Protein AF-A0A168QII1-F1 (afdb_monomer_lite)

Foldseek 3Di:
DKAFPVLVVVVCVLCVVQVKDWDDKDDPDPTMIDTDIDGDVVSCVPCSVVSQCVSRVNGDDDDDDDPDDDDAQKFWKFKAKLNHTDPVPIDIDGPVCCLVVQAVLQVLLLVLFDAAQAKIKIFMDGVPRTRDIDIRHHDDDPQCPPVPDPPPPVVVVSVVVSVVVRVVCSVVDDRDRDPVSVVVSVDPPD

Organism: Absidia glauca (NCBI:txid4829)

Secondary structure (DSSP, 8-state):
-EEEGGGHHHHHHHHHHTTPEEEEEEESSSSEEEEEEE--HHHHHTTHHHHHHHHTTT--B------------EEEEEEEETTEEEEEEEEEEEGGGHHHHHHHHHHHHHHHSPPPSSPEEEEEEETTEEEEEEEEPPP---TTTT--S--HHHHHHHHHHHHHHHHHHHHH------HHHHHHHHS---

Radius of gyration: 24.83 Å; chains: 1; bounding box: 54×28×78 Å

Sequence (190 aa):
MIFPEEYMGKMIELCGGRRGEQKDYVYVDDKRVMMKYVLPLAEVVQDFYDELKSRSSGYATFDYEEHGYEESDLVKMSVLLNSKPVDALSVILHRSQVDQVGRDWVKRLKGVIQRQLFDVVIQTALGHKIVARETISALRKNVTAKCYGGDVSRKMKLLQKQKEGKKRMKMIGNVELPQKAFYDFMDKKT

InterPro domains:
  IPR000640 Elongation factor EFG, domain V-like [PF00679] (2-78)
  IPR006297 Elongation factor 4 [PTHR43512] (1-188)
  IPR013842 GTP-binding protein LepA, C-terminal [PF06421] (81-186)
  IPR035647 EF-G domain III/V-like [SSF54980] (2-87)
  IPR035654 Elongation factor 4, domain IV [cd03709] (1-73)
  IPR038363 LepA, C-terminal domain superfamily [G3DSA:3.30.70.2570] (73-147)

Structure (mmCIF, N/CA/C/O backbone):
data_AF-A0A168QII1-F1
#
_entry.id   AF-A0A168QII1-F1
#
loop_
_atom_site.group_PDB
_atom_site.id
_atom_site.type_symbol
_atom_site.label_atom_id
_atom_site.label_alt_id
_atom_site.label_comp_id
_atom_site.label_asym_id
_atom_site.label_entity_id
_atom_site.label_seq_id
_atom_site.pdbx_PDB_ins_code
_atom_site.Cartn_x
_atom_site.Cartn_y
_atom_site.Cartn_z
_atom_site.occupancy
_atom_site.B_iso_or_equiv
_atom_site.auth_seq_id
_atom_site.auth_comp_id
_atom_site.auth_asym_id
_atom_site.auth_atom_id
_atom_site.pdbx_PDB_model_num
ATOM 1 N N . MET A 1 1 ? 14.207 3.682 -24.592 1.00 92.56 1 MET A N 1
ATOM 2 C CA . MET A 1 1 ? 14.997 4.327 -23.509 1.00 92.56 1 MET A CA 1
ATOM 3 C C . MET A 1 1 ? 16.479 4.303 -23.856 1.00 92.56 1 MET A C 1
ATOM 5 O O . MET A 1 1 ? 16.918 3.317 -24.433 1.00 92.56 1 MET A O 1
ATOM 9 N N . ILE A 1 2 ? 17.225 5.369 -23.549 1.00 94.56 2 ILE A N 1
ATOM 10 C CA . ILE A 1 2 ? 18.666 5.517 -23.829 1.00 94.56 2 ILE A CA 1
ATOM 11 C C . ILE A 1 2 ? 19.385 5.899 -22.535 1.00 94.56 2 ILE A C 1
ATOM 13 O O . ILE A 1 2 ? 18.924 6.782 -21.811 1.00 94.56 2 ILE A O 1
ATOM 17 N N . PHE A 1 3 ? 20.507 5.249 -22.235 1.00 95.06 3 PHE A N 1
ATOM 18 C CA . PHE A 1 3 ? 21.291 5.505 -21.023 1.00 95.06 3 PHE A CA 1
ATOM 19 C C . PHE A 1 3 ? 22.736 4.982 -21.169 1.00 95.06 3 PHE A C 1
ATOM 21 O O . PHE A 1 3 ? 23.006 4.188 -22.072 1.00 95.06 3 PHE A O 1
ATOM 28 N N . PRO A 1 4 ? 23.682 5.411 -20.310 1.00 95.00 4 PRO A N 1
ATOM 29 C CA . PRO A 1 4 ? 25.043 4.871 -20.310 1.00 95.00 4 PRO A CA 1
ATOM 30 C C . PRO A 1 4 ? 25.100 3.402 -19.861 1.00 95.00 4 PRO A C 1
ATOM 32 O O . PRO A 1 4 ? 24.416 3.039 -18.904 1.00 95.00 4 PRO A O 1
ATOM 35 N N . GLU A 1 5 ? 25.940 2.576 -20.492 1.00 93.88 5 GLU A N 1
ATOM 36 C CA . GLU A 1 5 ? 26.019 1.118 -20.259 1.00 93.88 5 GLU A CA 1
ATOM 37 C C . GLU A 1 5 ? 26.197 0.734 -18.779 1.00 93.88 5 GLU A C 1
ATOM 39 O O . GLU A 1 5 ? 25.607 -0.238 -18.309 1.00 93.88 5 GLU A O 1
ATOM 44 N N . GLU A 1 6 ? 26.917 1.553 -18.010 1.00 93.50 6 GLU A N 1
ATOM 45 C CA . GLU A 1 6 ? 27.147 1.374 -16.569 1.00 93.50 6 GLU A CA 1
ATOM 46 C C . GLU A 1 6 ? 25.852 1.180 -15.752 1.00 93.50 6 GLU A C 1
ATOM 48 O O . GLU A 1 6 ? 25.859 0.547 -14.695 1.00 93.50 6 GLU A O 1
ATOM 53 N N . TYR A 1 7 ? 24.720 1.707 -16.234 1.00 94.19 7 TYR A N 1
ATOM 54 C CA . TYR A 1 7 ? 23.425 1.630 -15.555 1.00 94.19 7 TYR A CA 1
ATOM 55 C C . TYR A 1 7 ? 22.530 0.487 -16.052 1.00 94.19 7 TYR A C 1
ATOM 57 O O . TYR A 1 7 ? 21.429 0.320 -15.523 1.00 94.19 7 TYR A O 1
ATOM 65 N N . MET A 1 8 ? 22.978 -0.322 -17.019 1.00 91.94 8 MET A N 1
ATOM 66 C CA . MET A 1 8 ? 22.154 -1.334 -17.691 1.00 91.94 8 MET A CA 1
ATOM 67 C C . MET A 1 8 ? 21.463 -2.295 -16.721 1.00 91.94 8 MET A C 1
ATOM 69 O O . MET A 1 8 ? 20.250 -2.480 -16.804 1.00 91.94 8 MET A O 1
ATOM 73 N N . GLY A 1 9 ? 22.188 -2.834 -15.737 1.00 92.56 9 GLY A N 1
ATOM 74 C CA . GLY A 1 9 ? 21.602 -3.747 -14.750 1.00 92.56 9 GLY A CA 1
ATOM 75 C C . GLY A 1 9 ? 20.440 -3.124 -13.965 1.00 92.56 9 GLY A C 1
ATOM 76 O O . GLY A 1 9 ? 19.391 -3.746 -13.811 1.00 92.56 9 GLY A O 1
ATOM 77 N N . LYS A 1 10 ? 20.579 -1.859 -13.544 1.00 94.38 10 LYS A N 1
ATOM 78 C CA . LYS A 1 10 ? 19.531 -1.134 -12.799 1.00 94.38 10 LYS A CA 1
ATOM 79 C C . LYS A 1 10 ? 18.294 -0.858 -13.654 1.00 94.38 10 LYS A C 1
ATOM 81 O O . LYS A 1 10 ? 17.188 -0.802 -13.114 1.00 94.38 10 LYS A O 1
ATOM 86 N N . MET A 1 11 ? 18.489 -0.653 -14.958 1.00 93.81 11 MET A N 1
ATOM 87 C CA . MET A 1 11 ? 17.418 -0.404 -15.925 1.00 93.81 11 MET A CA 1
ATOM 88 C C . MET A 1 11 ? 16.616 -1.668 -16.229 1.00 93.81 11 MET A C 1
ATOM 90 O O . MET A 1 11 ? 15.386 -1.619 -16.249 1.00 93.81 11 MET A O 1
ATOM 94 N N . ILE A 1 12 ? 17.304 -2.800 -16.400 1.00 93.12 12 ILE A N 1
ATOM 95 C CA . ILE A 1 12 ? 16.669 -4.110 -16.586 1.00 93.12 12 ILE A CA 1
ATOM 96 C C . ILE A 1 12 ? 15.838 -4.466 -15.353 1.00 93.12 12 ILE A C 1
ATOM 98 O O . ILE A 1 12 ? 14.684 -4.863 -15.483 1.00 93.12 12 ILE A O 1
ATOM 102 N N . GLU A 1 13 ? 16.388 -4.267 -14.153 1.00 93.75 13 GLU A N 1
ATOM 103 C CA . GLU A 1 13 ? 15.669 -4.508 -12.900 1.00 93.75 13 GLU A CA 1
ATOM 104 C C . GLU A 1 13 ? 14.415 -3.625 -12.776 1.00 93.75 13 GLU A C 1
ATOM 106 O O . GLU A 1 13 ? 13.351 -4.116 -12.401 1.00 93.75 13 GLU A O 1
ATOM 111 N N . LEU A 1 14 ? 14.516 -2.337 -13.133 1.00 93.31 14 LEU A N 1
ATOM 112 C CA . LEU A 1 14 ? 13.385 -1.405 -13.113 1.00 93.31 14 LEU A CA 1
ATOM 113 C C . LEU A 1 14 ? 12.264 -1.852 -14.063 1.00 93.31 14 LEU A C 1
ATOM 115 O O . LEU A 1 14 ? 11.102 -1.915 -13.661 1.00 93.31 14 LEU A O 1
ATOM 119 N N . CYS A 1 15 ? 12.604 -2.177 -15.313 1.00 92.75 15 CYS A N 1
ATOM 120 C CA . CYS A 1 15 ? 11.617 -2.608 -16.302 1.00 92.75 15 CYS A CA 1
ATOM 121 C C . CYS A 1 15 ? 11.026 -3.976 -15.938 1.00 92.75 15 CYS A C 1
ATOM 123 O O . CYS A 1 15 ? 9.813 -4.159 -16.013 1.00 92.75 15 CYS A O 1
ATOM 125 N N . GLY A 1 16 ? 11.854 -4.913 -15.466 1.00 90.56 16 GLY A N 1
ATOM 126 C CA . GLY A 1 16 ? 11.413 -6.236 -15.025 1.00 90.56 16 GLY A CA 1
ATOM 127 C C . GLY A 1 16 ? 10.465 -6.178 -13.825 1.00 90.56 16 GLY A C 1
ATOM 128 O O . GLY A 1 16 ? 9.429 -6.843 -13.824 1.00 90.56 16 GLY A O 1
ATOM 129 N N . GLY A 1 17 ? 10.750 -5.320 -12.838 1.00 88.81 17 GLY A N 1
ATOM 130 C CA . GLY A 1 17 ? 9.872 -5.097 -11.684 1.00 88.81 17 GLY A CA 1
ATOM 131 C C . GLY A 1 17 ? 8.490 -4.552 -12.063 1.00 88.81 17 GLY A C 1
ATOM 132 O O . GLY A 1 17 ? 7.505 -4.828 -11.382 1.00 88.81 17 GLY A O 1
ATOM 133 N N . ARG A 1 18 ? 8.400 -3.847 -13.194 1.00 90.06 18 ARG A N 1
ATOM 134 C CA . ARG A 1 18 ? 7.162 -3.270 -13.739 1.00 90.06 18 ARG A CA 1
ATOM 135 C C . ARG A 1 18 ? 6.514 -4.127 -14.824 1.00 90.06 18 ARG A C 1
ATOM 137 O O . ARG A 1 18 ? 5.685 -3.636 -15.585 1.00 90.06 18 ARG A O 1
ATOM 144 N N . ARG A 1 19 ? 6.848 -5.423 -14.865 1.00 90.06 19 ARG A N 1
ATOM 145 C CA . ARG A 1 19 ? 6.297 -6.400 -15.824 1.00 90.06 19 ARG A CA 1
ATOM 146 C C . ARG A 1 19 ? 6.599 -6.031 -17.280 1.00 90.06 19 ARG A C 1
ATOM 148 O O . ARG A 1 19 ? 5.801 -6.318 -18.166 1.00 90.06 19 ARG A O 1
ATOM 155 N N . GLY A 1 20 ? 7.729 -5.371 -17.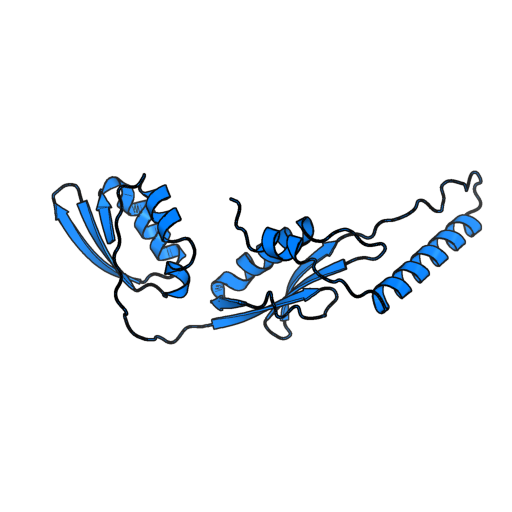511 1.00 91.31 20 GLY A N 1
ATOM 156 C CA . GLY A 1 20 ? 8.187 -5.016 -18.843 1.00 91.31 20 GLY A CA 1
ATOM 157 C C . GLY A 1 20 ? 8.748 -6.215 -19.584 1.00 91.31 20 GLY A C 1
ATOM 158 O O . GLY A 1 20 ? 9.574 -6.953 -19.047 1.00 91.31 20 GLY A O 1
ATOM 159 N N . GLU A 1 21 ? 8.346 -6.366 -20.838 1.00 91.94 21 GLU A N 1
ATOM 160 C CA . GLU A 1 21 ? 8.929 -7.341 -21.747 1.00 91.94 21 GLU A CA 1
ATOM 161 C C . GLU A 1 21 ? 10.010 -6.662 -22.589 1.00 91.94 21 GLU A C 1
ATOM 163 O O . GLU A 1 21 ? 9.754 -5.669 -23.276 1.00 91.94 21 GLU A O 1
ATOM 168 N N . GLN A 1 22 ? 11.234 -7.184 -22.529 1.00 93.50 22 GLN A N 1
ATOM 169 C CA . GLN A 1 22 ? 12.326 -6.685 -23.357 1.00 93.50 22 GLN A CA 1
ATOM 170 C C . GLN A 1 22 ? 12.103 -7.129 -24.804 1.00 93.50 22 GLN A C 1
ATOM 172 O O . GLN A 1 22 ? 12.015 -8.326 -25.069 1.00 93.50 22 GLN A O 1
ATOM 177 N N . LYS A 1 23 ? 12.049 -6.177 -25.739 1.00 93.75 23 LYS A N 1
ATOM 178 C CA . LYS A 1 23 ? 11.922 -6.479 -27.173 1.00 93.75 23 LYS A CA 1
ATOM 179 C C . LYS A 1 23 ? 13.260 -6.424 -27.892 1.00 93.75 23 LYS A C 1
ATOM 181 O O . LYS A 1 23 ? 13.553 -7.304 -28.689 1.00 93.75 23 LYS A O 1
ATOM 186 N N . ASP A 1 24 ? 14.056 -5.395 -27.619 1.00 92.94 24 ASP A N 1
ATOM 187 C CA . ASP A 1 24 ? 15.302 -5.157 -28.348 1.00 92.94 24 ASP A CA 1
ATOM 188 C C . ASP A 1 24 ? 16.298 -4.347 -27.508 1.00 92.94 24 ASP A C 1
ATOM 190 O O . ASP A 1 24 ? 15.906 -3.603 -26.600 1.00 92.94 24 ASP A O 1
ATOM 194 N N . TYR A 1 25 ? 17.586 -4.479 -27.816 1.00 92.81 25 TYR A N 1
ATOM 195 C CA . TYR A 1 25 ? 18.640 -3.630 -27.272 1.00 92.81 25 TYR A CA 1
ATOM 196 C C . TYR A 1 25 ? 19.763 -3.438 -28.296 1.00 92.81 25 TYR A C 1
ATOM 198 O O . TYR A 1 25 ? 20.212 -4.380 -28.942 1.00 92.81 25 TYR A O 1
ATOM 206 N N . VAL A 1 26 ? 20.231 -2.199 -28.431 1.00 94.06 26 VAL A N 1
ATOM 207 C CA . VAL A 1 26 ? 21.254 -1.814 -29.407 1.00 94.06 26 VAL A CA 1
ATOM 208 C C . VAL A 1 26 ? 22.232 -0.842 -28.758 1.00 94.06 26 VAL A C 1
ATOM 210 O O . VAL A 1 26 ? 21.828 0.091 -28.061 1.00 94.06 26 VAL A O 1
ATOM 213 N N . TYR A 1 27 ? 23.524 -1.036 -29.006 1.00 93.81 27 TYR A N 1
ATOM 214 C CA . TYR A 1 27 ? 24.553 -0.059 -28.661 1.00 93.81 27 TYR A CA 1
ATOM 215 C C . TYR A 1 27 ? 24.499 1.100 -29.657 1.00 93.81 27 TYR A C 1
ATOM 217 O O . TYR A 1 27 ? 24.658 0.900 -30.859 1.00 93.81 27 TYR A O 1
ATOM 225 N N . VAL A 1 28 ? 24.228 2.308 -29.162 1.00 90.38 28 VAL A N 1
ATOM 226 C CA . VAL A 1 28 ? 24.203 3.525 -29.993 1.00 90.38 28 VAL A CA 1
ATOM 227 C C . VAL A 1 28 ? 25.630 4.008 -30.249 1.00 90.38 28 VAL A C 1
ATOM 229 O O . VAL A 1 28 ? 25.940 4.488 -31.335 1.00 90.38 28 VAL A O 1
ATOM 232 N N . ASP A 1 29 ? 26.487 3.874 -29.239 1.00 91.25 29 ASP A N 1
ATOM 233 C CA . ASP A 1 29 ? 27.930 4.090 -29.293 1.00 91.25 29 ASP A CA 1
ATOM 234 C C . ASP A 1 29 ? 28.623 3.222 -28.224 1.00 91.25 29 ASP A C 1
ATOM 236 O O . ASP A 1 29 ? 27.963 2.454 -27.522 1.00 91.25 29 ASP A O 1
ATOM 240 N N . ASP A 1 30 ? 29.941 3.370 -28.067 1.00 88.81 30 ASP A N 1
ATOM 241 C CA . ASP A 1 30 ? 30.752 2.611 -27.101 1.00 88.81 30 ASP A CA 1
ATOM 242 C C . ASP A 1 30 ? 30.370 2.846 -25.627 1.00 88.81 30 ASP A C 1
ATOM 244 O O . ASP A 1 30 ? 30.913 2.195 -24.738 1.00 88.81 30 ASP A O 1
ATOM 248 N N . LYS A 1 31 ? 29.504 3.824 -25.329 1.00 91.75 31 LYS A N 1
ATOM 249 C CA . LYS A 1 31 ? 29.155 4.220 -23.956 1.00 91.75 31 LYS A CA 1
ATOM 250 C C . LYS A 1 31 ? 27.661 4.172 -23.664 1.00 91.75 31 LYS A C 1
ATOM 252 O O . LYS A 1 31 ? 27.287 4.199 -22.492 1.00 91.75 31 LYS A O 1
ATOM 257 N N . ARG A 1 32 ? 26.796 4.161 -24.679 1.00 92.56 32 ARG A N 1
ATOM 258 C CA . ARG A 1 32 ? 25.343 4.328 -24.559 1.00 92.56 32 ARG A CA 1
ATOM 259 C C . ARG A 1 32 ? 24.599 3.170 -25.198 1.00 92.56 32 ARG A C 1
ATOM 261 O O . ARG A 1 32 ? 24.823 2.804 -26.350 1.00 92.56 32 ARG A O 1
ATOM 268 N N . VAL A 1 33 ? 23.615 2.681 -24.457 1.00 94.56 33 VAL A N 1
ATOM 269 C CA . VAL A 1 33 ? 22.719 1.605 -24.869 1.00 94.56 33 VAL A CA 1
ATOM 270 C C . VAL A 1 33 ? 21.321 2.175 -25.059 1.00 94.56 33 VAL A C 1
ATOM 272 O O . VAL A 1 33 ? 20.832 2.965 -24.246 1.00 94.56 33 VAL A O 1
ATOM 275 N N . MET A 1 34 ? 20.670 1.766 -26.141 1.00 94.88 34 MET A N 1
ATOM 276 C CA . MET A 1 34 ? 19.249 1.959 -26.373 1.00 94.88 34 MET A CA 1
ATOM 277 C C . MET A 1 34 ? 18.526 0.638 -26.128 1.00 94.88 34 MET A C 1
ATOM 279 O O . MET A 1 34 ? 18.849 -0.368 -26.748 1.00 94.88 34 MET A O 1
ATOM 283 N N . MET A 1 35 ? 17.518 0.644 -25.258 1.00 94.50 35 MET A N 1
ATOM 284 C CA . MET A 1 35 ? 16.643 -0.508 -25.031 1.00 94.50 35 MET A CA 1
ATOM 285 C C . MET A 1 35 ? 15.203 -0.187 -25.419 1.00 94.50 35 MET A C 1
ATOM 287 O O . MET A 1 35 ? 14.715 0.930 -25.188 1.00 94.50 35 MET A O 1
ATOM 291 N N . LYS A 1 36 ? 14.518 -1.191 -25.965 1.00 94.75 36 LYS A N 1
ATOM 292 C CA . LYS A 1 36 ? 13.084 -1.176 -26.253 1.00 94.75 36 LYS A CA 1
ATOM 293 C C . LYS A 1 36 ? 12.379 -2.184 -25.353 1.00 94.75 36 LYS A C 1
ATOM 295 O O . LYS A 1 36 ? 12.714 -3.369 -25.353 1.00 94.75 36 LYS A O 1
ATOM 300 N N . TYR A 1 37 ? 11.396 -1.692 -24.611 1.00 94.81 37 TYR A N 1
ATOM 301 C CA . TYR A 1 37 ? 10.543 -2.481 -23.732 1.00 94.81 37 TYR A CA 1
ATOM 302 C C . TYR A 1 37 ? 9.083 -2.221 -24.066 1.00 94.81 37 TYR A C 1
ATOM 304 O O . TYR A 1 37 ? 8.713 -1.085 -24.358 1.00 94.81 37 TYR A O 1
ATOM 312 N N . VAL A 1 38 ? 8.266 -3.262 -23.951 1.00 94.19 38 VAL A N 1
ATOM 313 C CA . VAL A 1 38 ? 6.812 -3.125 -23.858 1.00 94.19 38 VAL A CA 1
ATOM 314 C C . VAL A 1 38 ? 6.455 -3.130 -22.381 1.00 94.19 38 VAL A C 1
ATOM 316 O O . VAL A 1 38 ? 6.811 -4.056 -21.655 1.00 94.19 38 VAL A O 1
ATOM 319 N N . LEU A 1 39 ? 5.810 -2.059 -21.925 1.00 93.38 39 LEU A N 1
ATO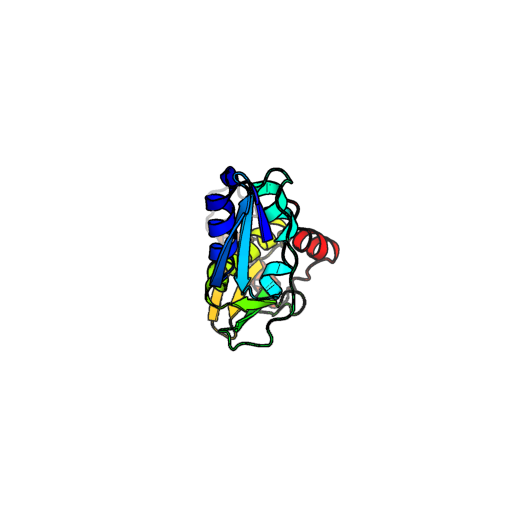M 320 C CA . LEU A 1 39 ? 5.439 -1.845 -20.529 1.00 93.38 39 LEU A CA 1
ATOM 321 C C . LEU A 1 39 ? 3.954 -1.479 -20.445 1.00 93.38 39 LEU A C 1
ATOM 323 O O . LEU A 1 39 ? 3.484 -0.679 -21.257 1.00 93.38 39 LEU A O 1
ATOM 327 N N . PRO A 1 40 ? 3.216 -1.981 -19.440 1.00 92.75 40 PRO A N 1
ATOM 328 C CA . PRO A 1 40 ? 1.862 -1.514 -19.186 1.00 92.75 40 PRO A CA 1
ATOM 329 C C . PRO A 1 40 ? 1.868 -0.020 -18.845 1.00 92.75 40 PRO A C 1
ATOM 331 O O . PRO A 1 40 ? 2.566 0.409 -17.925 1.00 92.75 40 PRO A O 1
ATOM 334 N N . LEU A 1 41 ? 1.041 0.772 -19.533 1.00 91.31 41 LEU A N 1
ATOM 335 C CA . LEU A 1 41 ? 1.014 2.231 -19.366 1.00 91.31 41 LEU A CA 1
ATOM 336 C C . LEU A 1 41 ? 0.767 2.667 -17.911 1.00 91.31 41 LEU A C 1
ATOM 338 O O . LEU A 1 41 ? 1.377 3.623 -17.442 1.00 91.31 41 LEU A O 1
ATOM 342 N N . ALA A 1 42 ? -0.072 1.933 -17.172 1.00 88.75 42 ALA A N 1
ATOM 343 C CA . ALA A 1 42 ? -0.344 2.201 -15.758 1.00 88.75 42 ALA A CA 1
ATOM 344 C C . ALA A 1 42 ? 0.930 2.194 -14.891 1.00 88.75 42 ALA A C 1
ATOM 346 O O . ALA A 1 42 ? 1.049 2.990 -13.964 1.00 88.75 42 ALA A O 1
ATOM 347 N N . GLU A 1 43 ? 1.898 1.336 -15.222 1.00 87.25 43 GLU A N 1
ATOM 348 C CA . GLU A 1 43 ? 3.186 1.275 -14.530 1.00 87.25 43 GLU A CA 1
ATOM 349 C C . GLU A 1 43 ? 4.092 2.433 -14.949 1.00 87.25 43 GLU A C 1
ATOM 351 O O . GLU A 1 43 ? 4.855 2.934 -14.138 1.00 87.25 43 GLU A O 1
ATOM 356 N N . VAL A 1 44 ? 4.025 2.892 -16.199 1.00 89.44 44 VAL A N 1
ATOM 357 C CA . VAL A 1 44 ? 4.841 4.024 -16.670 1.00 89.44 44 VAL A CA 1
ATOM 358 C C . VAL A 1 44 ? 4.378 5.337 -16.032 1.00 89.44 44 VAL A C 1
ATOM 360 O O . VAL A 1 44 ? 5.195 6.171 -15.652 1.00 89.44 44 VAL A O 1
ATOM 363 N N . VAL A 1 45 ? 3.067 5.515 -15.858 1.00 87.19 45 VAL A N 1
ATOM 364 C CA . VAL A 1 45 ? 2.497 6.733 -15.260 1.00 87.19 45 VAL A CA 1
ATOM 365 C C . VAL A 1 45 ? 2.840 6.857 -13.769 1.00 87.19 45 VAL A C 1
ATOM 367 O O . VAL A 1 45 ? 2.934 7.968 -13.251 1.00 87.19 45 VAL A O 1
ATOM 370 N N . GLN A 1 46 ? 3.057 5.743 -13.066 1.00 81.62 46 GLN A N 1
ATOM 371 C CA . GLN A 1 46 ? 3.279 5.743 -11.620 1.00 81.62 46 GLN A CA 1
ATOM 372 C C . GLN A 1 46 ? 4.774 5.766 -11.251 1.00 81.62 46 GLN A C 1
ATOM 374 O O . GLN A 1 46 ? 5.399 4.719 -11.142 1.00 81.62 46 GLN A O 1
ATOM 379 N N . ASP A 1 47 ? 5.356 6.936 -10.987 1.00 83.81 47 ASP A N 1
ATOM 380 C CA . ASP A 1 47 ? 6.737 7.123 -10.478 1.00 83.81 47 ASP A CA 1
ATOM 381 C C . ASP A 1 47 ? 7.875 6.562 -11.366 1.00 83.81 47 ASP A C 1
ATOM 383 O O . ASP A 1 47 ? 9.033 6.533 -10.945 1.00 83.81 47 ASP A O 1
ATOM 387 N N . PHE A 1 48 ? 7.600 6.113 -12.598 1.00 89.88 48 PHE A N 1
ATOM 388 C CA . PHE A 1 48 ? 8.631 5.519 -13.463 1.00 89.88 48 PHE A CA 1
ATOM 389 C C . PHE A 1 48 ? 9.729 6.520 -13.822 1.00 89.88 48 PHE A C 1
ATOM 391 O O . PHE A 1 48 ? 10.909 6.184 -13.772 1.00 89.88 48 PHE A O 1
ATOM 398 N N . TYR A 1 49 ? 9.351 7.756 -14.164 1.00 90.31 49 TYR A N 1
ATOM 399 C CA . TYR A 1 49 ? 10.302 8.807 -14.530 1.00 90.31 49 TYR A CA 1
ATOM 400 C C . TYR A 1 49 ? 11.261 9.132 -13.376 1.00 90.31 49 TYR A C 1
ATOM 402 O O . TYR A 1 49 ? 12.474 9.207 -13.585 1.00 90.31 49 TYR A O 1
ATOM 410 N N . ASP A 1 50 ? 10.734 9.256 -12.158 1.00 90.25 50 ASP A N 1
ATOM 411 C CA . ASP A 1 50 ? 11.527 9.582 -10.973 1.00 90.25 50 ASP A CA 1
ATOM 412 C C . ASP A 1 50 ? 12.485 8.441 -10.610 1.00 90.25 50 ASP A C 1
ATOM 414 O O . ASP A 1 50 ? 13.672 8.674 -10.362 1.00 90.25 50 ASP A O 1
ATOM 418 N N . GLU A 1 51 ? 12.016 7.189 -10.656 1.00 92.12 51 GLU A N 1
ATOM 419 C CA . GLU A 1 51 ? 12.867 6.017 -10.430 1.00 92.12 51 GLU A CA 1
ATOM 420 C C . GLU A 1 51 ? 13.935 5.855 -11.513 1.00 92.12 51 GLU A C 1
ATOM 422 O O . GLU A 1 51 ? 15.089 5.550 -11.196 1.00 92.12 51 GLU A O 1
ATOM 427 N N . LEU A 1 52 ? 13.580 6.094 -12.778 1.00 93.75 52 LEU A N 1
ATOM 428 C CA . LEU A 1 52 ? 14.508 6.044 -13.903 1.00 93.75 52 LEU A CA 1
ATOM 429 C C . LEU A 1 52 ? 15.647 7.046 -13.694 1.00 93.75 52 LEU A C 1
ATOM 431 O O . LEU A 1 52 ? 16.821 6.672 -13.739 1.00 93.75 52 LEU A O 1
ATOM 435 N N . LYS A 1 53 ? 15.300 8.306 -13.407 1.00 93.56 53 LYS A N 1
ATOM 436 C CA . LYS A 1 53 ? 16.273 9.377 -13.174 1.00 93.56 53 LYS A CA 1
ATOM 437 C C . LYS A 1 53 ? 17.117 9.120 -11.932 1.00 93.56 53 LYS A C 1
ATOM 439 O O . LYS A 1 53 ? 18.331 9.296 -11.992 1.00 93.56 53 LYS A O 1
ATOM 444 N N . SER A 1 54 ? 16.515 8.659 -10.841 1.00 94.06 54 SER A N 1
ATOM 445 C CA . SER A 1 54 ? 17.231 8.331 -9.605 1.00 94.06 54 SER A CA 1
ATOM 446 C C . SER A 1 54 ? 18.252 7.204 -9.815 1.00 94.06 54 SER A C 1
ATOM 448 O O . SER A 1 54 ? 19.428 7.345 -9.472 1.00 94.06 54 SER A O 1
ATOM 450 N N . ARG A 1 55 ? 17.854 6.105 -10.471 1.00 93.81 55 ARG A N 1
ATOM 451 C CA . ARG A 1 55 ? 18.734 4.949 -10.724 1.00 93.81 55 ARG A CA 1
ATOM 452 C C . ARG A 1 55 ? 19.863 5.257 -11.707 1.00 93.81 55 ARG A C 1
ATOM 454 O O . ARG A 1 55 ? 20.921 4.629 -11.614 1.00 93.81 55 ARG A O 1
ATOM 461 N N . SER A 1 56 ? 19.640 6.200 -12.625 1.00 93.00 56 SER A N 1
ATOM 462 C CA . SER A 1 56 ? 20.600 6.609 -13.652 1.00 93.00 56 SER A CA 1
ATOM 463 C C . SER A 1 56 ? 21.416 7.851 -13.296 1.00 93.00 56 SER A C 1
ATOM 465 O O . SER A 1 56 ? 22.046 8.406 -14.193 1.00 93.00 56 SER A O 1
ATOM 467 N N . SER A 1 57 ? 21.306 8.400 -12.083 1.00 92.81 57 SER A N 1
ATOM 468 C CA . SER A 1 57 ? 21.897 9.709 -11.739 1.00 92.81 57 SER A CA 1
ATOM 469 C C . SER A 1 57 ? 21.489 10.847 -12.702 1.00 92.81 57 SER A C 1
ATOM 471 O O . SER A 1 57 ? 22.252 11.775 -12.947 1.00 92.81 57 SER A O 1
ATOM 473 N N . GLY A 1 58 ? 20.303 10.754 -13.310 1.00 93.00 58 GLY A N 1
ATOM 474 C CA . GLY A 1 58 ? 19.769 11.719 -14.276 1.00 93.00 58 GLY A CA 1
ATOM 475 C C . GLY A 1 58 ? 20.107 11.465 -15.753 1.00 93.00 58 GLY A C 1
ATOM 476 O O . GLY A 1 58 ? 19.453 12.054 -16.618 1.00 93.00 58 GLY A O 1
ATOM 477 N N . TYR A 1 59 ? 21.052 10.565 -16.054 1.00 93.19 59 TYR A N 1
ATOM 478 C CA . TYR A 1 59 ? 21.559 10.330 -17.415 1.00 93.19 59 TYR A CA 1
ATOM 479 C C . TYR A 1 59 ? 20.618 9.562 -18.355 1.00 93.19 59 TYR A C 1
ATOM 481 O O . TYR A 1 59 ? 20.792 9.641 -19.569 1.00 93.19 59 TYR A O 1
ATOM 489 N N . ALA A 1 60 ? 19.638 8.820 -17.836 1.00 94.75 60 ALA A N 1
ATOM 490 C CA . ALA A 1 60 ? 18.705 8.067 -18.665 1.00 94.75 60 ALA A CA 1
ATOM 491 C C . ALA A 1 60 ? 17.606 8.967 -19.233 1.00 94.75 60 ALA A C 1
ATOM 493 O O . ALA A 1 60 ? 17.049 9.818 -18.534 1.00 94.75 60 ALA A O 1
ATOM 494 N N . THR A 1 61 ? 17.252 8.749 -20.493 1.00 93.31 61 THR A N 1
ATOM 495 C CA . THR A 1 61 ? 16.076 9.334 -21.138 1.00 93.31 61 THR A CA 1
ATOM 496 C C . THR A 1 61 ? 15.179 8.224 -21.663 1.00 93.31 61 THR A C 1
ATOM 498 O O . THR A 1 61 ? 15.632 7.129 -22.015 1.00 93.31 61 THR A O 1
ATOM 501 N N . PHE A 1 62 ? 13.879 8.481 -21.708 1.00 93.38 62 PHE A N 1
ATOM 502 C CA . PHE A 1 62 ? 12.951 7.568 -22.346 1.00 93.38 62 PHE A CA 1
ATOM 503 C C . PHE A 1 62 ? 11.893 8.339 -23.110 1.00 93.38 62 PHE A C 1
ATOM 505 O O . PHE A 1 62 ? 11.588 9.484 -22.791 1.00 93.38 62 PHE A O 1
ATOM 512 N N . ASP A 1 63 ? 11.388 7.660 -24.120 1.00 93.00 63 ASP A N 1
ATOM 513 C CA . ASP A 1 63 ? 10.266 8.052 -24.941 1.00 93.00 63 ASP A CA 1
ATOM 514 C C . ASP A 1 63 ? 9.373 6.814 -25.054 1.00 93.00 63 ASP A C 1
ATOM 516 O O . ASP A 1 63 ? 9.874 5.686 -24.903 1.00 93.00 63 ASP A O 1
ATOM 520 N N . TYR A 1 64 ? 8.073 7.021 -25.228 1.00 92.69 64 TYR A N 1
ATOM 521 C CA . TYR A 1 64 ? 7.106 5.938 -25.330 1.00 92.69 64 TYR A CA 1
ATOM 522 C C . TYR A 1 64 ? 6.071 6.248 -26.403 1.00 92.69 64 TYR A C 1
ATOM 524 O O . TYR A 1 64 ? 5.630 7.383 -26.566 1.00 92.69 64 TYR A O 1
ATOM 532 N N . GLU A 1 65 ? 5.657 5.196 -27.090 1.00 93.12 65 GLU A N 1
ATOM 533 C CA . GLU A 1 65 ? 4.564 5.208 -28.048 1.00 93.12 65 GLU A CA 1
ATOM 534 C C . GLU A 1 65 ? 3.518 4.176 -27.629 1.00 93.12 65 GLU A C 1
ATOM 536 O O . GLU A 1 65 ? 3.792 3.261 -26.845 1.00 93.12 65 GLU A O 1
ATOM 541 N N . GLU A 1 66 ? 2.294 4.344 -28.113 1.00 91.19 66 GLU A N 1
ATOM 542 C CA . GLU A 1 66 ? 1.211 3.422 -27.799 1.00 91.19 66 GLU A CA 1
ATOM 543 C C . GLU A 1 66 ? 1.420 2.087 -28.529 1.00 91.19 66 GLU A C 1
ATOM 545 O O . GLU A 1 66 ? 1.563 2.048 -29.749 1.00 91.19 66 GLU A O 1
ATOM 550 N N . HIS A 1 67 ? 1.423 0.981 -27.777 1.00 90.19 67 HIS A N 1
ATOM 551 C CA . HIS A 1 67 ? 1.598 -0.378 -28.310 1.00 90.19 67 HIS A CA 1
ATOM 552 C C . HIS A 1 67 ? 0.273 -1.160 -28.419 1.00 90.19 67 HIS A C 1
ATOM 554 O O . HIS A 1 67 ? 0.267 -2.374 -28.595 1.00 90.19 67 HIS A O 1
ATOM 560 N N . GLY A 1 68 ? -0.866 -0.468 -28.326 1.00 93.12 68 GLY A N 1
ATOM 561 C CA . GLY A 1 68 ? -2.194 -1.081 -28.310 1.00 93.12 68 GLY A CA 1
ATOM 562 C C . GLY A 1 68 ? -2.585 -1.679 -26.954 1.00 93.12 68 GLY A C 1
ATOM 563 O O . GLY A 1 68 ? -1.899 -1.511 -25.945 1.00 93.12 68 GLY A O 1
ATOM 564 N N . TYR A 1 69 ? -3.740 -2.347 -26.932 1.00 92.94 69 TYR A N 1
ATOM 565 C CA . TYR A 1 69 ? -4.297 -2.979 -25.736 1.00 92.94 69 TYR A CA 1
ATOM 566 C C . TYR A 1 69 ? -3.971 -4.470 -25.700 1.00 92.94 69 TYR A C 1
ATOM 568 O O . TYR A 1 69 ? -4.140 -5.172 -26.695 1.00 92.94 69 TYR A O 1
ATOM 576 N N . GLU A 1 70 ? -3.599 -4.955 -24.519 1.00 90.44 70 GLU A N 1
ATOM 577 C CA . GLU A 1 70 ? -3.335 -6.368 -24.254 1.00 90.44 70 GLU A CA 1
ATOM 578 C C . GLU A 1 70 ? -4.171 -6.862 -23.070 1.00 90.44 70 GLU A C 1
ATOM 580 O O . GLU A 1 70 ? -4.504 -6.106 -22.149 1.00 90.44 70 GLU A O 1
ATOM 585 N N . GLU A 1 71 ? -4.508 -8.151 -23.082 1.00 92.62 71 GLU A N 1
ATOM 586 C CA . GLU A 1 71 ? -5.184 -8.791 -21.957 1.00 92.62 71 GLU A CA 1
ATOM 587 C C . GLU A 1 71 ? -4.236 -8.917 -20.755 1.00 92.62 71 GLU A C 1
ATOM 589 O O . GLU A 1 71 ? -3.076 -9.309 -20.880 1.00 92.62 71 GLU A O 1
ATOM 594 N N . SER A 1 72 ? -4.727 -8.596 -19.556 1.00 92.12 72 SER A N 1
ATOM 595 C CA . SER A 1 72 ? -3.940 -8.673 -18.321 1.00 92.12 72 SER A CA 1
ATOM 596 C C . SER A 1 72 ? -4.817 -9.088 -17.136 1.00 92.12 72 SER A C 1
ATOM 598 O O . SER A 1 72 ? -6.004 -8.759 -17.097 1.00 92.12 72 SER A O 1
ATOM 600 N N . ASP A 1 73 ? -4.248 -9.792 -16.148 1.00 93.00 73 ASP A N 1
ATOM 601 C CA . ASP A 1 73 ? -4.971 -10.237 -14.941 1.00 93.00 73 ASP A CA 1
ATOM 602 C C . ASP A 1 73 ? -5.135 -9.073 -13.952 1.00 93.00 73 ASP A C 1
ATOM 604 O O . ASP A 1 73 ? -4.390 -8.914 -12.975 1.00 93.00 73 ASP A O 1
ATOM 608 N N . LEU A 1 74 ? -6.099 -8.206 -14.259 1.00 93.06 74 LEU A N 1
ATOM 609 C CA . LEU A 1 74 ? -6.444 -7.035 -13.467 1.00 93.06 74 LEU A CA 1
ATOM 610 C C . LEU A 1 74 ? -7.534 -7.360 -12.450 1.00 93.06 74 LEU A C 1
ATOM 612 O O . LEU A 1 74 ? -8.548 -7.991 -12.749 1.00 93.06 74 LEU A O 1
ATOM 616 N N . VAL A 1 75 ? -7.358 -6.855 -11.234 1.00 94.75 75 VAL A N 1
ATOM 617 C CA . VAL A 1 75 ? -8.321 -6.999 -10.147 1.00 94.75 75 VAL A CA 1
ATOM 618 C C . VAL A 1 75 ? -8.580 -5.659 -9.470 1.00 94.75 75 VAL A C 1
ATOM 620 O O . VAL A 1 75 ? -7.684 -4.835 -9.287 1.00 94.75 75 VAL A O 1
ATOM 623 N N . LYS A 1 76 ? -9.833 -5.446 -9.061 1.00 94.50 76 LYS A N 1
ATOM 624 C CA . LYS A 1 76 ? -10.229 -4.284 -8.264 1.00 94.50 76 LYS A CA 1
ATOM 625 C C . LYS A 1 76 ? -9.976 -4.570 -6.786 1.00 94.50 76 LYS A C 1
ATOM 627 O O . LYS A 1 76 ? -10.650 -5.415 -6.193 1.00 94.50 76 LYS A O 1
ATOM 632 N N . MET A 1 77 ? -9.043 -3.838 -6.191 1.00 95.19 77 MET A N 1
ATOM 633 C CA . MET A 1 77 ? -8.829 -3.810 -4.750 1.00 95.19 77 MET A CA 1
ATOM 634 C C . MET A 1 77 ? -9.656 -2.683 -4.129 1.00 95.19 77 MET A C 1
ATOM 636 O O . MET A 1 77 ? -9.614 -1.543 -4.588 1.00 95.19 77 MET A O 1
ATOM 640 N N . SER A 1 78 ? -10.402 -3.000 -3.075 1.00 94.94 78 SER A N 1
ATOM 641 C CA . SER A 1 78 ? -11.166 -2.038 -2.281 1.00 94.94 78 SER A CA 1
ATOM 642 C C . SER A 1 78 ? -10.616 -1.943 -0.861 1.00 94.94 78 SER A C 1
ATOM 644 O O . SER A 1 78 ? -10.117 -2.918 -0.294 1.00 94.94 78 SER A O 1
ATOM 646 N N . VAL A 1 79 ? -10.719 -0.755 -0.268 1.00 93.56 79 VAL A N 1
ATOM 647 C CA . VAL A 1 79 ? -10.415 -0.528 1.148 1.00 93.56 79 VAL A CA 1
ATOM 648 C C . VAL A 1 79 ? -11.715 -0.550 1.942 1.00 93.56 79 VAL A C 1
ATOM 650 O O . VAL A 1 79 ? -12.709 0.057 1.550 1.00 93.56 79 VAL A O 1
ATOM 653 N N . LEU A 1 80 ? -11.702 -1.241 3.076 1.00 92.75 80 LEU A N 1
ATOM 654 C CA . LEU A 1 80 ? -12.825 -1.376 3.992 1.00 92.75 80 LEU A CA 1
ATOM 655 C C . LEU A 1 80 ? -12.449 -0.786 5.356 1.00 92.75 80 LEU A C 1
ATOM 657 O O . LEU A 1 80 ? -11.459 -1.195 5.968 1.00 92.75 80 LEU A O 1
ATOM 661 N N . LEU A 1 81 ? -13.284 0.109 5.878 1.00 91.44 81 LEU A N 1
ATOM 662 C CA . LEU A 1 81 ? -13.217 0.601 7.255 1.00 91.44 81 LEU A CA 1
ATOM 663 C C . LEU A 1 81 ? -14.393 0.029 8.044 1.00 91.44 81 LEU A C 1
ATOM 665 O O . LEU A 1 81 ? -15.552 0.258 7.713 1.00 91.44 81 LEU A O 1
ATOM 669 N N . ASN A 1 82 ? -14.112 -0.760 9.083 1.00 90.44 82 ASN A N 1
ATOM 670 C CA . ASN A 1 82 ? -15.128 -1.501 9.843 1.00 90.44 82 ASN A CA 1
ATOM 671 C C . ASN A 1 82 ? -16.099 -2.301 8.948 1.00 90.44 82 ASN A C 1
ATOM 673 O O . ASN A 1 82 ? -17.286 -2.413 9.249 1.00 90.44 82 ASN A O 1
ATOM 677 N N . SER A 1 83 ? -15.578 -2.912 7.880 1.00 88.38 83 SER A N 1
ATOM 678 C CA . SER A 1 83 ? -16.334 -3.662 6.857 1.00 88.38 83 SER A CA 1
ATOM 679 C C . SER A 1 83 ? -17.205 -2.810 5.925 1.00 88.38 83 SER A C 1
ATOM 681 O O . SER A 1 83 ? -17.933 -3.370 5.111 1.00 88.38 83 SER A O 1
ATOM 683 N N . LYS A 1 84 ? -17.131 -1.477 6.006 1.00 89.44 84 LYS A N 1
ATOM 684 C CA . LYS A 1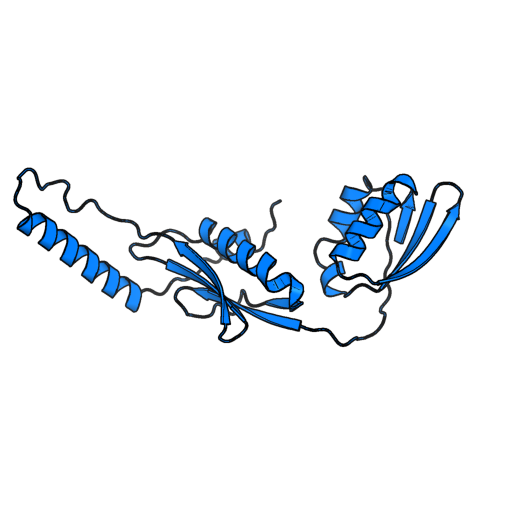 84 ? -17.757 -0.577 5.032 1.00 89.44 84 LYS A CA 1
ATOM 685 C C . LYS A 1 84 ? -16.744 -0.194 3.952 1.00 89.44 84 LYS A C 1
ATOM 687 O O . LYS A 1 84 ? -15.645 0.230 4.318 1.00 89.44 84 LYS A O 1
ATOM 692 N N . PRO A 1 85 ? -17.073 -0.338 2.660 1.00 90.75 85 PRO A N 1
ATOM 693 C CA . PRO A 1 85 ? -16.170 0.049 1.585 1.00 90.75 85 PRO A CA 1
ATOM 694 C C . PRO A 1 85 ? -15.999 1.567 1.536 1.00 90.75 85 PRO A C 1
ATOM 696 O O . PRO A 1 85 ? -16.940 2.321 1.779 1.00 90.75 85 PRO A O 1
ATOM 699 N N . VAL A 1 86 ? -14.780 1.999 1.227 1.00 90.12 86 VAL A N 1
ATOM 700 C CA . VAL A 1 86 ? -14.439 3.393 0.942 1.00 90.12 86 VAL A CA 1
ATOM 701 C C . VAL A 1 86 ? -14.109 3.484 -0.542 1.00 90.12 86 VAL A C 1
ATOM 703 O O . VAL A 1 86 ? -12.988 3.190 -0.960 1.00 90.12 86 VAL A O 1
ATOM 706 N N . ASP A 1 87 ? -15.096 3.871 -1.348 1.00 86.81 87 ASP A N 1
ATOM 707 C CA . ASP A 1 87 ? -14.983 3.847 -2.812 1.00 86.81 87 ASP A CA 1
ATOM 708 C C . ASP A 1 87 ? -13.865 4.751 -3.338 1.00 86.81 87 ASP A C 1
ATOM 710 O O . ASP A 1 87 ? -13.174 4.377 -4.283 1.00 86.81 87 ASP A O 1
ATOM 714 N N . ALA A 1 88 ? -13.610 5.876 -2.663 1.00 87.06 88 ALA A N 1
ATOM 715 C CA . ALA A 1 88 ? -12.541 6.816 -3.004 1.00 87.06 88 ALA A CA 1
ATOM 716 C C . ALA A 1 88 ? -11.126 6.206 -2.953 1.00 87.06 88 ALA A C 1
ATOM 718 O O . ALA A 1 88 ? -10.198 6.767 -3.523 1.00 87.06 88 ALA A O 1
ATOM 719 N N . LEU A 1 89 ? -10.954 5.072 -2.266 1.00 88.94 89 LEU A N 1
ATOM 720 C CA . LEU A 1 89 ? -9.686 4.348 -2.145 1.00 88.94 89 LEU A CA 1
ATOM 721 C C . LEU A 1 89 ? -9.688 3.034 -2.943 1.00 88.94 89 LEU A C 1
ATOM 723 O O . LEU A 1 89 ? -8.835 2.177 -2.731 1.00 88.94 89 LEU A O 1
ATOM 727 N N . SER A 1 90 ? -10.663 2.820 -3.827 1.00 90.94 90 SER A N 1
ATOM 728 C CA . SER A 1 90 ? -10.660 1.642 -4.694 1.00 90.94 90 SER A CA 1
ATOM 729 C C . SER A 1 90 ? -9.734 1.851 -5.886 1.00 90.94 90 SER A C 1
ATOM 731 O O . SER A 1 90 ? -9.785 2.884 -6.546 1.00 90.94 90 SER A O 1
ATOM 733 N N . VAL A 1 91 ? -8.924 0.842 -6.190 1.00 91.25 91 VAL A N 1
ATOM 734 C CA . VAL A 1 91 ? -7.892 0.897 -7.232 1.00 91.25 91 VAL A CA 1
ATOM 735 C C . VAL A 1 91 ? -7.855 -0.408 -8.022 1.00 91.25 91 VAL A C 1
ATOM 737 O O . VAL A 1 91 ? -8.113 -1.485 -7.481 1.00 91.25 91 VAL A O 1
ATOM 740 N N . ILE A 1 92 ? -7.563 -0.311 -9.318 1.00 92.31 92 ILE A N 1
ATOM 741 C CA . ILE A 1 92 ? -7.384 -1.463 -10.208 1.00 92.31 92 ILE A CA 1
ATOM 742 C C . ILE A 1 92 ? -5.887 -1.726 -10.327 1.00 92.31 92 ILE A C 1
ATOM 744 O O . ILE A 1 92 ? -5.128 -0.824 -10.669 1.00 92.31 92 ILE A O 1
ATOM 748 N N . LEU A 1 93 ? -5.469 -2.948 -10.013 1.00 92.06 93 LEU A N 1
ATOM 749 C CA . LEU A 1 93 ? -4.070 -3.375 -10.027 1.00 92.06 93 LEU A CA 1
ATOM 750 C C . LEU A 1 93 ? -3.960 -4.737 -10.701 1.00 92.06 93 LEU A C 1
ATOM 752 O O . LEU A 1 93 ? -4.926 -5.494 -10.770 1.00 92.06 93 LEU A O 1
ATOM 756 N N . HIS A 1 94 ? -2.748 -5.085 -11.118 1.00 92.81 94 HIS A N 1
ATOM 757 C CA . HIS A 1 94 ? -2.439 -6.452 -11.506 1.00 92.81 94 HIS A CA 1
ATOM 758 C C . HIS A 1 94 ? -2.444 -7.386 -10.285 1.00 92.81 94 HIS A C 1
ATOM 760 O O . HIS A 1 94 ? -1.957 -7.017 -9.210 1.00 92.81 94 HIS A O 1
ATOM 766 N N . ARG A 1 95 ? -2.945 -8.621 -10.441 1.00 92.19 95 ARG A N 1
ATOM 767 C CA . ARG A 1 95 ? -3.100 -9.577 -9.329 1.00 92.19 95 ARG A CA 1
ATOM 768 C C . ARG A 1 95 ? -1.806 -9.829 -8.546 1.00 92.19 95 ARG A C 1
ATOM 770 O O . ARG A 1 95 ? -1.863 -9.967 -7.326 1.00 92.19 95 ARG A O 1
ATOM 777 N N . SER A 1 96 ? -0.651 -9.850 -9.214 1.00 91.00 96 SER A N 1
ATOM 778 C CA . SER A 1 96 ? 0.648 -10.100 -8.564 1.00 91.00 96 SER A CA 1
ATOM 779 C C . SER A 1 96 ? 1.038 -9.050 -7.516 1.00 91.00 96 SER A C 1
ATOM 781 O O . SER A 1 96 ? 1.787 -9.364 -6.597 1.00 91.00 96 SER A O 1
ATOM 783 N N . GLN A 1 97 ? 0.530 -7.819 -7.625 1.00 90.31 97 GLN A N 1
ATOM 784 C CA . GLN A 1 97 ? 0.914 -6.707 -6.747 1.00 90.31 97 GLN A CA 1
ATOM 785 C C . GLN A 1 97 ? -0.017 -6.535 -5.545 1.00 90.31 97 GLN A C 1
ATOM 787 O O . GLN A 1 97 ? 0.315 -5.830 -4.592 1.00 90.31 97 GLN A O 1
ATOM 792 N N . VAL A 1 98 ? -1.184 -7.182 -5.570 1.00 93.38 98 VAL A N 1
ATOM 793 C CA . VAL A 1 98 ? -2.260 -6.941 -4.602 1.00 93.38 98 VAL A CA 1
ATOM 794 C C . VAL A 1 98 ? -1.811 -7.165 -3.164 1.00 93.38 98 VAL A C 1
ATOM 796 O O . VAL A 1 98 ? -2.141 -6.366 -2.293 1.00 93.38 98 VAL A O 1
ATOM 799 N N . ASP A 1 99 ? -1.057 -8.228 -2.898 1.00 93.25 99 ASP A N 1
ATOM 800 C CA . ASP A 1 99 ? -0.639 -8.558 -1.536 1.00 93.25 99 ASP A CA 1
ATOM 801 C C . ASP A 1 99 ? 0.337 -7.517 -0.975 1.00 93.25 99 ASP A C 1
ATOM 803 O O . ASP A 1 99 ? 0.213 -7.108 0.183 1.00 93.25 99 ASP A O 1
ATOM 807 N N . GLN A 1 100 ? 1.289 -7.062 -1.793 1.00 92.69 100 GLN A N 1
ATOM 808 C CA . GLN A 1 100 ? 2.279 -6.065 -1.391 1.00 92.69 100 GLN A CA 1
ATOM 809 C C . GLN A 1 100 ? 1.620 -4.699 -1.183 1.00 92.69 100 GLN A C 1
ATOM 811 O O . GLN A 1 100 ? 1.727 -4.117 -0.101 1.00 92.69 100 GLN A O 1
ATOM 816 N N . VAL A 1 101 ? 0.881 -4.227 -2.191 1.00 91.88 101 VAL A N 1
ATOM 817 C CA . VAL A 1 101 ? 0.184 -2.936 -2.166 1.00 91.88 101 VAL A CA 1
ATOM 818 C C . VAL A 1 101 ? -0.874 -2.928 -1.064 1.00 91.88 101 VAL A C 1
ATOM 820 O O . VAL A 1 101 ? -0.932 -2.005 -0.257 1.00 91.88 101 VAL A O 1
ATOM 823 N N . GLY A 1 102 ? -1.663 -3.995 -0.946 1.00 94.19 102 GLY A N 1
ATOM 824 C CA . GLY A 1 102 ? -2.712 -4.116 0.059 1.00 94.19 102 GLY A CA 1
ATOM 825 C C . GLY A 1 102 ? -2.184 -4.074 1.493 1.00 94.19 102 GLY A C 1
ATOM 826 O O . GLY A 1 102 ? -2.818 -3.458 2.351 1.00 94.19 102 GLY A O 1
ATOM 827 N N . ARG A 1 103 ? -1.026 -4.687 1.775 1.00 94.62 103 ARG A N 1
ATOM 828 C CA . ARG A 1 103 ? -0.379 -4.617 3.099 1.00 94.62 103 ARG A CA 1
ATOM 829 C C . ARG A 1 103 ? 0.174 -3.228 3.392 1.00 94.62 103 ARG A C 1
ATOM 831 O O . ARG A 1 103 ? -0.022 -2.728 4.501 1.00 94.62 103 ARG A O 1
ATOM 838 N N . ASP A 1 104 ? 0.834 -2.611 2.415 1.00 93.06 104 ASP A N 1
ATOM 839 C CA . ASP A 1 104 ? 1.380 -1.261 2.560 1.00 93.06 104 ASP A CA 1
ATOM 840 C C . ASP A 1 104 ? 0.272 -0.233 2.828 1.00 93.06 104 ASP A C 1
ATOM 842 O O . ASP A 1 104 ? 0.329 0.525 3.797 1.00 93.06 104 ASP A O 1
ATOM 846 N N . TRP A 1 105 ? -0.813 -0.292 2.056 1.00 92.81 105 TRP A N 1
ATOM 847 C CA . TRP A 1 105 ? -1.960 0.602 2.192 1.00 92.81 105 TRP A CA 1
ATOM 848 C C . TRP A 1 105 ? -2.580 0.546 3.582 1.00 92.81 105 TRP A C 1
ATOM 850 O O . TRP A 1 105 ? -2.792 1.576 4.223 1.00 92.81 105 TRP A O 1
ATOM 860 N N . VAL A 1 106 ? -2.836 -0.661 4.084 1.00 94.31 106 VAL A N 1
ATOM 861 C CA . VAL A 1 106 ? -3.432 -0.856 5.406 1.00 94.31 106 VAL A CA 1
ATOM 862 C C . VAL A 1 106 ? -2.490 -0.349 6.514 1.00 94.31 106 VAL A C 1
ATOM 864 O O . VAL A 1 106 ? -2.956 0.250 7.489 1.00 94.31 106 VAL A O 1
ATOM 867 N N . LYS A 1 107 ? -1.168 -0.512 6.356 1.00 93.31 107 LYS A N 1
ATOM 868 C CA . LYS A 1 107 ? -0.155 0.016 7.284 1.00 93.31 107 LYS A CA 1
ATOM 869 C C . LYS A 1 107 ? -0.101 1.547 7.270 1.00 93.31 107 LYS A C 1
ATOM 871 O O . LYS A 1 107 ? -0.066 2.156 8.338 1.00 93.31 107 LYS A O 1
ATOM 876 N N . ARG A 1 108 ? -0.138 2.173 6.091 1.00 91.12 108 ARG A N 1
ATOM 877 C CA . ARG A 1 108 ? -0.154 3.637 5.931 1.00 91.12 108 ARG A CA 1
ATOM 878 C C . ARG A 1 108 ? -1.435 4.246 6.499 1.00 91.12 108 ARG A C 1
ATOM 880 O O . ARG A 1 108 ? -1.369 5.158 7.320 1.00 91.12 108 ARG A O 1
ATOM 887 N N . LEU A 1 109 ? -2.595 3.669 6.180 1.00 90.75 109 LEU A N 1
ATOM 888 C CA . LEU A 1 109 ? -3.890 4.106 6.716 1.00 90.75 109 LEU A CA 1
ATOM 889 C C . LEU A 1 109 ? -3.953 4.019 8.245 1.00 90.75 109 LEU A C 1
ATOM 891 O O . LEU A 1 109 ? -4.559 4.877 8.882 1.00 90.75 109 LEU A O 1
ATOM 895 N N . LYS A 1 110 ? -3.290 3.030 8.857 1.00 91.00 110 LYS A N 1
ATOM 896 C CA . LYS A 1 110 ? -3.182 2.927 10.320 1.00 91.00 110 LYS A CA 1
ATOM 897 C C . LYS A 1 110 ? -2.468 4.128 10.953 1.00 91.00 110 LYS A C 1
ATOM 899 O O . LYS A 1 110 ? -2.804 4.489 12.077 1.00 91.00 110 LYS A O 1
ATOM 904 N N . GLY A 1 111 ? -1.486 4.712 10.262 1.00 87.44 111 GLY A N 1
ATOM 905 C CA . GLY A 1 111 ? -0.759 5.899 10.725 1.00 87.44 111 GLY A CA 1
ATOM 906 C C . GLY A 1 111 ? -1.558 7.195 10.573 1.00 87.44 111 GLY A C 1
ATOM 907 O O . GLY A 1 111 ? -1.399 8.111 11.372 1.00 87.44 111 GLY A O 1
ATOM 908 N N . VAL A 1 112 ? -2.443 7.245 9.579 1.00 88.31 112 VAL A N 1
ATOM 909 C CA . VAL A 1 112 ? -3.230 8.435 9.236 1.00 88.31 112 VAL A CA 1
ATOM 910 C C . VAL A 1 112 ? -4.549 8.504 10.019 1.00 88.31 112 VAL A C 1
ATOM 912 O O . VAL A 1 112 ? -4.984 9.577 10.442 1.00 88.31 112 VAL A O 1
ATOM 915 N N . ILE A 1 113 ? -5.210 7.364 10.232 1.00 87.50 113 ILE A N 1
ATOM 916 C CA . ILE A 1 113 ? -6.509 7.317 10.907 1.00 87.50 113 ILE A CA 1
ATOM 917 C C . ILE A 1 113 ? -6.327 7.488 12.420 1.00 87.50 113 ILE A C 1
ATOM 919 O O . ILE A 1 113 ? -5.631 6.723 13.090 1.00 87.50 113 ILE A O 1
ATOM 923 N N . GLN A 1 114 ? -7.021 8.478 12.983 1.00 87.00 114 GLN A N 1
ATOM 924 C CA . GLN A 1 114 ? -6.978 8.760 14.415 1.00 87.00 114 GLN A CA 1
ATOM 925 C C . GLN A 1 114 ? -7.629 7.649 15.248 1.00 87.00 114 GLN A C 1
ATOM 927 O O . GLN A 1 114 ? -8.639 7.044 14.873 1.00 87.00 114 GLN A O 1
ATOM 932 N N . ARG A 1 115 ? -7.069 7.412 16.440 1.00 90.00 115 ARG A N 1
ATOM 933 C CA . ARG A 1 115 ? -7.588 6.418 17.387 1.00 90.00 115 ARG A CA 1
ATOM 934 C C . ARG A 1 115 ? -8.946 6.850 17.933 1.00 90.00 115 ARG A C 1
ATOM 936 O O . ARG A 1 115 ? -9.094 7.957 18.437 1.00 90.00 115 ARG A O 1
ATOM 943 N N . GLN A 1 116 ? -9.904 5.929 17.916 1.00 90.62 116 GLN A N 1
ATOM 944 C CA . GLN A 1 116 ? -11.253 6.133 18.444 1.00 90.62 116 GLN A CA 1
ATOM 945 C C . GLN A 1 116 ? -11.429 5.466 19.815 1.00 90.62 116 GLN A C 1
ATOM 947 O O . GLN A 1 116 ? -10.564 4.731 20.292 1.00 90.62 116 GLN A O 1
ATOM 952 N N . LEU A 1 117 ? -12.572 5.687 20.474 1.00 91.00 117 LEU A N 1
ATOM 953 C CA . LEU A 1 117 ? -12.923 5.010 21.737 1.00 91.00 117 LEU A CA 1
ATOM 954 C C . LEU A 1 117 ? -13.251 3.514 21.562 1.00 91.00 117 LEU A C 1
ATOM 956 O O . LEU A 1 117 ? -13.370 2.786 22.552 1.00 91.00 117 LEU A O 1
ATOM 960 N N . PHE A 1 118 ? -13.379 3.052 20.321 1.00 91.19 118 PHE A N 1
ATOM 961 C CA . PHE A 1 118 ? -13.585 1.663 19.919 1.00 91.19 118 PHE A CA 1
ATOM 962 C C . PHE A 1 118 ? -12.510 1.240 18.909 1.00 91.19 118 PHE A C 1
ATOM 964 O O . PHE A 1 118 ? -11.796 2.080 18.365 1.00 91.19 118 PHE A O 1
ATOM 971 N N . ASP A 1 119 ? -12.366 -0.069 18.703 1.00 91.50 119 ASP A N 1
ATOM 972 C CA . ASP A 1 119 ? -11.356 -0.594 17.786 1.00 91.50 119 ASP A CA 1
ATOM 973 C C . ASP A 1 119 ? -11.791 -0.337 16.344 1.00 91.50 119 ASP A C 1
ATOM 975 O O . ASP A 1 119 ? -12.890 -0.745 15.947 1.00 91.50 119 ASP A O 1
ATOM 979 N N . VAL A 1 120 ? -10.922 0.312 15.570 1.00 92.75 120 VAL A N 1
ATOM 980 C CA . VAL A 1 120 ? -11.143 0.573 14.145 1.00 92.75 120 VAL A CA 1
ATOM 981 C C . VAL A 1 120 ? -10.398 -0.479 13.346 1.00 92.75 120 VAL A C 1
ATOM 983 O O . VAL A 1 120 ? -9.191 -0.659 13.502 1.00 92.75 120 VAL A O 1
ATOM 986 N N . VAL A 1 121 ? -11.130 -1.196 12.505 1.00 93.06 121 VAL A N 1
ATOM 987 C CA . VAL A 1 121 ? -10.581 -2.234 11.642 1.00 93.06 121 VAL A CA 1
ATOM 988 C C . VAL A 1 121 ? -10.395 -1.655 10.249 1.00 93.06 121 VAL A C 1
ATOM 990 O O . VAL A 1 121 ? -11.358 -1.173 9.657 1.00 93.06 121 VAL A O 1
ATOM 993 N N . ILE A 1 122 ? -9.178 -1.748 9.726 1.00 94.38 122 ILE A N 1
ATOM 994 C CA . ILE A 1 122 ? -8.828 -1.358 8.361 1.00 94.38 122 ILE A CA 1
ATOM 995 C C . ILE A 1 122 ? -8.528 -2.638 7.594 1.00 94.38 122 ILE A C 1
ATOM 997 O O . ILE A 1 122 ? -7.778 -3.488 8.080 1.00 94.38 122 ILE A O 1
ATOM 1001 N N . GLN A 1 123 ? -9.121 -2.803 6.418 1.00 95.25 123 GLN A N 1
ATOM 1002 C CA . GLN A 1 123 ? -8.903 -3.980 5.585 1.00 95.25 123 GLN A CA 1
ATOM 1003 C C . GLN A 1 123 ? -8.766 -3.576 4.126 1.00 95.25 123 GLN A C 1
ATOM 1005 O O . GLN A 1 123 ? -9.365 -2.598 3.691 1.00 95.25 123 GLN A O 1
ATOM 1010 N N . THR A 1 124 ? -8.022 -4.362 3.369 1.00 96.44 124 THR A N 1
ATOM 1011 C CA . THR A 1 124 ? -8.073 -4.367 1.906 1.00 96.44 124 THR A CA 1
ATOM 1012 C C . THR A 1 124 ? -8.707 -5.668 1.453 1.00 96.44 124 THR A C 1
ATOM 1014 O O . THR A 1 124 ? -8.492 -6.720 2.065 1.00 96.44 124 THR A O 1
ATOM 1017 N N . ALA A 1 125 ? -9.528 -5.605 0.411 1.00 96.00 125 ALA A N 1
ATOM 1018 C CA . ALA A 1 125 ? -10.241 -6.758 -0.107 1.00 96.00 125 ALA A CA 1
ATOM 1019 C C . ALA A 1 125 ? -10.256 -6.794 -1.634 1.00 96.00 125 ALA A C 1
ATOM 1021 O O . ALA A 1 125 ? -10.250 -5.769 -2.311 1.00 96.00 125 ALA A O 1
ATOM 1022 N N . LEU A 1 126 ? -10.314 -8.014 -2.155 1.00 94.19 126 LEU A N 1
ATOM 1023 C CA . LEU A 1 126 ? -10.640 -8.336 -3.534 1.00 94.19 126 LEU A CA 1
ATOM 1024 C C . LEU A 1 126 ? -12.049 -8.926 -3.546 1.00 94.19 126 LEU A C 1
ATOM 1026 O O . LEU A 1 126 ? -12.239 -10.105 -3.230 1.00 94.19 126 LEU A O 1
ATOM 1030 N N . GLY A 1 127 ? -13.048 -8.093 -3.838 1.00 88.44 127 GLY A N 1
ATOM 1031 C CA . GLY A 1 127 ? -14.454 -8.480 -3.701 1.00 88.44 127 GLY A CA 1
ATOM 1032 C C . GLY A 1 127 ? -14.761 -8.933 -2.270 1.00 88.44 127 GLY A C 1
ATOM 1033 O O . GLY A 1 127 ? -14.776 -8.122 -1.348 1.00 88.44 127 GLY A O 1
ATOM 1034 N N . HIS A 1 128 ? -14.969 -10.238 -2.075 1.00 87.69 128 HIS A N 1
ATOM 1035 C CA . HIS A 1 128 ? -15.257 -10.836 -0.765 1.00 87.69 128 HIS A CA 1
ATOM 1036 C C . H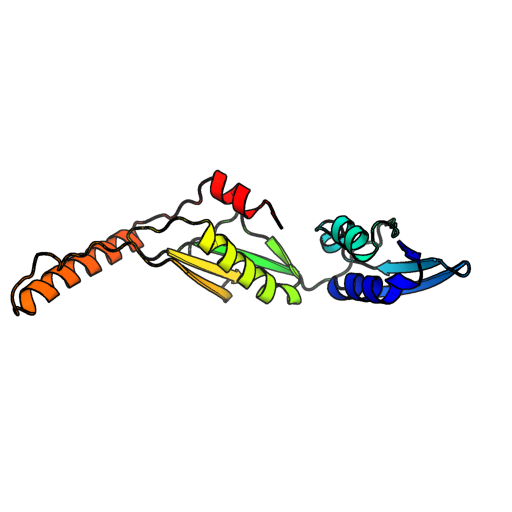IS A 1 128 ? -14.018 -11.329 -0.002 1.00 87.69 128 HIS A C 1
ATOM 1038 O O . HIS A 1 128 ? -14.099 -11.593 1.199 1.00 87.69 128 HIS A O 1
ATOM 1044 N N . LYS A 1 129 ? -12.867 -11.475 -0.670 1.00 93.25 129 LYS A N 1
ATOM 1045 C CA . LYS A 1 129 ? -11.645 -11.993 -0.045 1.00 93.25 129 LYS A CA 1
ATOM 1046 C C . LYS A 1 129 ? -10.862 -10.853 0.598 1.00 93.25 129 LYS A C 1
ATOM 1048 O O . LYS A 1 129 ? -10.424 -9.941 -0.094 1.00 93.25 129 LYS A O 1
ATOM 1053 N N . ILE A 1 130 ? -10.631 -10.931 1.906 1.00 95.06 130 ILE A N 1
ATOM 1054 C CA . ILE A 1 130 ? -9.750 -9.995 2.619 1.00 95.06 130 ILE A CA 1
ATOM 1055 C C . ILE A 1 130 ? -8.291 -10.351 2.309 1.00 95.06 130 ILE A C 1
ATOM 1057 O O . ILE A 1 130 ? -7.884 -11.498 2.490 1.00 95.06 130 ILE A O 1
ATOM 1061 N N . VAL A 1 131 ? -7.519 -9.363 1.863 1.00 94.75 131 VAL A N 1
ATOM 1062 C CA . VAL A 1 131 ? -6.092 -9.482 1.525 1.00 94.75 131 VAL A CA 1
ATOM 1063 C C . VAL A 1 131 ? -5.234 -9.149 2.739 1.00 94.75 131 VAL A C 1
ATOM 1065 O O . VAL A 1 131 ? -4.448 -9.971 3.204 1.00 94.75 131 VAL A O 1
ATOM 1068 N N . ALA A 1 132 ? -5.414 -7.948 3.288 1.00 95.94 132 ALA A N 1
ATOM 1069 C CA . ALA A 1 132 ? -4.701 -7.490 4.470 1.00 95.94 132 ALA A CA 1
ATOM 1070 C C . ALA A 1 132 ? -5.665 -6.864 5.478 1.00 95.94 132 ALA A C 1
ATOM 1072 O O . ALA A 1 132 ? -6.748 -6.381 5.139 1.00 95.94 132 ALA A O 1
ATOM 1073 N N . ARG A 1 133 ? -5.271 -6.899 6.753 1.00 95.50 133 ARG A N 1
ATOM 1074 C CA . ARG A 1 133 ? -6.059 -6.377 7.868 1.00 95.50 133 ARG A CA 1
ATOM 1075 C C . ARG A 1 133 ? -5.145 -5.810 8.940 1.00 95.50 133 ARG A C 1
ATOM 1077 O O . ARG A 1 133 ? -4.278 -6.514 9.441 1.00 95.50 133 ARG A O 1
ATOM 1084 N N . GLU A 1 134 ? -5.440 -4.594 9.374 1.00 95.50 134 GLU A N 1
ATOM 1085 C CA . GLU A 1 134 ? -4.870 -3.985 10.573 1.00 95.50 134 GLU A CA 1
ATOM 1086 C C . GLU A 1 134 ? -5.984 -3.524 11.503 1.00 95.50 134 GLU A C 1
ATOM 1088 O O . GLU A 1 134 ? -7.136 -3.318 11.113 1.00 95.50 134 GLU A O 1
ATOM 1093 N N . THR A 1 135 ? -5.648 -3.388 12.782 1.00 95.00 135 THR A N 1
ATOM 1094 C CA . THR A 1 135 ? -6.573 -2.874 13.792 1.00 95.00 135 THR A CA 1
ATOM 1095 C C . THR A 1 135 ? -5.913 -1.738 14.558 1.00 95.00 135 THR A C 1
ATOM 1097 O O . THR A 1 135 ? -4.830 -1.891 15.127 1.00 95.00 135 THR A O 1
ATOM 1100 N N . ILE A 1 136 ? -6.585 -0.592 14.589 1.00 93.62 136 ILE A N 1
ATOM 1101 C CA . ILE A 1 136 ? -6.240 0.527 15.456 1.00 93.62 136 ILE A CA 1
ATOM 1102 C C . ILE A 1 136 ? -6.898 0.276 16.807 1.00 93.62 136 ILE A C 1
ATOM 1104 O O . ILE A 1 136 ? -8.121 0.159 16.913 1.00 93.62 136 ILE A O 1
ATOM 1108 N N . SER A 1 137 ? -6.072 0.196 17.847 1.00 92.25 137 SER A N 1
ATOM 1109 C CA . SER A 1 137 ? -6.539 -0.085 19.198 1.00 92.25 137 SER A CA 1
ATOM 1110 C C . SER A 1 137 ? -7.302 1.097 19.786 1.00 92.25 137 SER A C 1
ATOM 1112 O O . SER A 1 137 ? -6.850 2.249 19.753 1.00 92.25 137 SER A O 1
ATOM 1114 N N . ALA A 1 138 ? -8.434 0.784 20.405 1.00 92.81 138 ALA A N 1
ATOM 1115 C CA . ALA A 1 138 ? -9.282 1.755 21.062 1.00 92.81 138 ALA A CA 1
ATOM 1116 C C . ALA A 1 138 ? -8.554 2.515 22.178 1.00 92.81 138 ALA A C 1
ATOM 1118 O O . ALA A 1 138 ? -7.884 1.923 23.031 1.00 92.81 138 ALA A O 1
ATOM 1119 N N . LEU A 1 139 ? -8.808 3.816 22.269 1.00 91.38 139 LEU A N 1
ATOM 1120 C CA . LEU A 1 139 ? -8.491 4.608 23.450 1.00 91.38 139 LEU A CA 1
ATOM 1121 C C . LEU A 1 139 ? -9.219 4.028 24.670 1.00 91.38 139 LEU A C 1
ATOM 1123 O O . LEU A 1 139 ? -10.377 3.595 24.608 1.00 91.38 139 LEU A O 1
ATOM 1127 N N . ARG A 1 140 ? -8.522 3.952 25.805 1.00 89.12 140 ARG A N 1
ATOM 1128 C CA . ARG A 1 140 ? -9.055 3.348 27.028 1.00 89.12 140 ARG A CA 1
ATOM 1129 C C . ARG A 1 140 ? -8.798 4.252 28.220 1.00 89.12 140 ARG A C 1
ATOM 1131 O O . ARG A 1 140 ? -7.660 4.482 28.603 1.00 89.12 140 ARG A O 1
ATOM 1138 N N . LYS A 1 141 ? -9.881 4.680 28.866 1.00 90.06 141 LYS A N 1
ATOM 1139 C CA . LYS A 1 141 ? -9.818 5.282 30.198 1.00 90.06 141 LYS A CA 1
ATOM 1140 C C . LYS A 1 141 ? -9.480 4.210 31.236 1.00 90.06 141 LYS A C 1
ATOM 1142 O O . LYS A 1 141 ? -10.096 3.137 31.223 1.00 90.06 141 LYS A O 1
ATOM 1147 N N . ASN A 1 142 ? -8.563 4.512 32.155 1.00 90.50 142 ASN A N 1
ATOM 1148 C CA . ASN A 1 142 ? -8.278 3.660 33.309 1.00 90.50 142 ASN A CA 1
ATOM 1149 C C . ASN A 1 142 ? -9.436 3.742 34.322 1.00 90.50 142 ASN A C 1
ATOM 1151 O O . ASN A 1 142 ? -9.443 4.569 35.230 1.00 90.50 142 ASN A O 1
ATOM 1155 N N . VAL A 1 143 ? -10.454 2.898 34.131 1.00 90.56 143 VAL A N 1
ATOM 1156 C CA . VAL A 1 143 ? -11.656 2.858 34.985 1.00 90.56 143 VAL A CA 1
ATOM 1157 C C . VAL A 1 143 ? -11.374 2.323 36.390 1.00 90.56 143 VAL A C 1
ATOM 1159 O O . VAL A 1 143 ? -12.152 2.572 37.302 1.00 90.56 143 VAL A O 1
ATOM 1162 N N . THR A 1 144 ? -10.252 1.628 36.580 1.00 89.12 144 THR A N 1
ATOM 1163 C CA . THR A 1 144 ? -9.854 1.005 37.849 1.00 89.12 144 THR A CA 1
ATOM 1164 C C . THR A 1 144 ? -8.968 1.887 38.720 1.00 89.12 144 THR A C 1
ATOM 1166 O O . THR A 1 144 ? -8.623 1.479 39.819 1.00 89.12 144 THR A O 1
ATOM 1169 N N . ALA A 1 145 ? -8.614 3.095 38.271 1.00 89.81 145 ALA A N 1
ATOM 1170 C CA . ALA A 1 145 ? -7.660 3.957 38.972 1.00 89.81 145 ALA A CA 1
ATOM 1171 C C . ALA A 1 145 ? -8.070 4.314 40.417 1.00 89.81 145 ALA A C 1
ATOM 1173 O O . 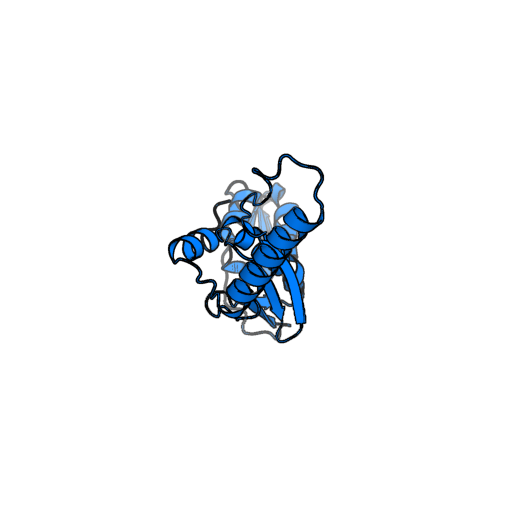ALA A 1 145 ? -7.205 4.540 41.251 1.00 89.81 145 ALA A O 1
ATOM 1174 N N . LYS A 1 146 ? -9.377 4.343 40.723 1.00 87.69 146 LYS A N 1
ATOM 1175 C CA . LYS A 1 146 ? -9.914 4.630 42.070 1.00 87.69 146 LYS A CA 1
ATOM 1176 C C . LYS A 1 146 ? -10.268 3.369 42.878 1.00 87.69 146 LYS A C 1
ATOM 1178 O O . LYS A 1 146 ? -10.919 3.463 43.916 1.00 87.69 146 LYS A O 1
ATOM 1183 N N . CYS A 1 147 ? -9.926 2.180 42.383 1.00 88.31 147 CYS A N 1
ATOM 1184 C CA . CYS A 1 147 ? -10.160 0.917 43.081 1.00 88.31 147 CYS A CA 1
ATOM 1185 C C . CYS A 1 147 ? -8.932 0.581 43.936 1.00 88.31 147 CYS A C 1
ATOM 1187 O O . CYS A 1 147 ? -8.047 -0.131 43.479 1.00 88.31 147 CYS A O 1
ATOM 1189 N N . TYR A 1 148 ? -8.884 1.112 45.159 1.00 80.94 148 TYR A N 1
ATOM 1190 C CA . TYR A 1 148 ? -7.759 0.923 46.090 1.00 80.94 148 TYR A CA 1
ATOM 1191 C C . TYR A 1 148 ? -7.830 -0.384 46.904 1.00 80.94 148 TYR A C 1
ATOM 1193 O O . TYR A 1 148 ? -6.877 -0.726 47.592 1.00 80.94 148 TYR A O 1
ATOM 1201 N N . GLY A 1 149 ? -8.951 -1.113 46.840 1.00 81.12 149 GLY A N 1
ATOM 1202 C CA . GLY A 1 149 ? -9.164 -2.368 47.572 1.00 81.12 149 GLY A CA 1
ATOM 1203 C C . GLY A 1 149 ? -9.055 -3.622 46.699 1.00 81.12 149 GLY A C 1
ATOM 1204 O O . GLY A 1 149 ? -9.113 -3.548 45.472 1.00 81.12 149 GLY A O 1
ATOM 1205 N N . GLY A 1 150 ? -8.969 -4.787 47.346 1.00 81.31 150 GLY A N 1
ATOM 1206 C CA . GLY A 1 150 ? -8.895 -6.106 46.700 1.00 81.31 150 GLY A CA 1
ATOM 1207 C C . GLY A 1 150 ? -10.222 -6.662 46.162 1.00 81.31 150 GLY A C 1
ATOM 1208 O O . GLY A 1 150 ? -10.257 -7.805 45.717 1.00 81.31 150 GLY A O 1
ATOM 1209 N N . ASP A 1 151 ? -11.316 -5.890 46.190 1.00 86.19 151 ASP A N 1
ATOM 1210 C CA . ASP A 1 151 ? -12.623 -6.336 45.689 1.00 86.19 151 ASP A CA 1
ATOM 1211 C C . ASP A 1 151 ? -12.618 -6.474 44.156 1.00 86.19 151 ASP A C 1
ATOM 1213 O O . ASP A 1 151 ? -12.785 -5.516 43.387 1.00 86.19 151 ASP A O 1
ATOM 1217 N N . VAL A 1 152 ? -12.444 -7.720 43.717 1.00 88.12 152 VAL A N 1
ATOM 1218 C CA . VAL A 1 152 ? -12.450 -8.122 42.309 1.00 88.12 152 VAL A CA 1
ATOM 1219 C C . VAL A 1 152 ? -13.806 -7.839 41.655 1.00 88.12 152 VAL A C 1
ATOM 1221 O O . VAL A 1 152 ? -13.844 -7.484 40.473 1.00 88.12 152 VAL A O 1
ATOM 1224 N N . SER A 1 153 ? -14.916 -7.918 42.399 1.00 90.19 153 SER A N 1
ATOM 1225 C CA . SER A 1 153 ? -16.263 -7.744 41.843 1.00 90.19 153 SER A CA 1
ATOM 1226 C C . SER A 1 153 ? -16.478 -6.316 41.330 1.00 90.19 153 SER A C 1
ATOM 1228 O O . SER A 1 153 ? -16.941 -6.115 40.201 1.00 90.19 153 SER A O 1
ATOM 1230 N N . ARG A 1 154 ? -16.038 -5.303 42.093 1.00 89.44 154 ARG A N 1
ATOM 1231 C CA . ARG A 1 154 ? -16.143 -3.889 41.707 1.00 89.44 154 ARG A CA 1
ATOM 1232 C C . ARG A 1 154 ? -15.305 -3.582 40.470 1.00 89.44 154 ARG A C 1
ATOM 1234 O O . ARG A 1 154 ? -15.780 -2.894 39.561 1.00 89.44 154 ARG A O 1
ATOM 1241 N N . LYS A 1 155 ? -14.085 -4.125 40.404 1.00 90.69 155 LYS A N 1
ATOM 1242 C CA . LYS A 1 155 ? -13.203 -4.019 39.232 1.00 90.69 155 LYS A CA 1
ATOM 1243 C C . LYS A 1 155 ? -13.855 -4.644 37.997 1.00 90.69 155 LYS A C 1
ATOM 1245 O O . LYS A 1 155 ? -13.938 -3.987 36.959 1.00 90.69 155 LYS A O 1
ATOM 1250 N N . MET A 1 156 ? -14.378 -5.863 38.115 1.00 91.94 156 MET A N 1
ATOM 1251 C CA . MET A 1 156 ? -15.047 -6.562 37.013 1.00 91.94 156 MET A CA 1
ATOM 1252 C C . MET A 1 156 ? -16.285 -5.814 36.509 1.00 91.94 156 MET A C 1
ATOM 1254 O O . MET A 1 156 ? -16.435 -5.642 35.300 1.00 91.94 156 MET A O 1
ATOM 1258 N N . LYS A 1 157 ? -17.118 -5.275 37.408 1.00 92.50 157 LYS A N 1
ATOM 1259 C CA . LYS A 1 157 ? -18.314 -4.496 37.040 1.00 92.50 157 LYS A CA 1
ATOM 1260 C C . LYS A 1 157 ? -17.969 -3.266 36.194 1.00 92.50 157 LYS A C 1
ATOM 1262 O O . LYS A 1 157 ? -18.654 -2.966 35.218 1.00 92.50 157 LYS A O 1
ATOM 1267 N N . LEU A 1 158 ? -16.889 -2.555 36.530 1.00 92.88 158 LEU A N 1
ATOM 1268 C CA . LEU A 1 158 ? -16.421 -1.398 35.754 1.00 92.88 158 LEU A CA 1
ATOM 1269 C C . LEU A 1 158 ? -15.863 -1.804 34.383 1.00 92.88 158 LEU A C 1
ATOM 1271 O O . LEU A 1 158 ? -16.102 -1.117 33.388 1.00 92.88 158 LEU A O 1
ATOM 1275 N N . LEU A 1 159 ? -15.149 -2.929 34.319 1.00 91.50 159 LEU A N 1
ATOM 1276 C CA . LEU A 1 159 ? -14.612 -3.473 33.072 1.00 91.50 159 LEU A CA 1
ATOM 1277 C C . LEU A 1 159 ? -15.716 -3.949 32.124 1.00 91.50 159 LEU A C 1
ATOM 1279 O O . LEU A 1 159 ? -15.647 -3.663 30.928 1.00 91.50 159 LEU A O 1
ATOM 1283 N N . GLN A 1 160 ? -16.748 -4.615 32.646 1.00 93.69 160 GLN A N 1
ATOM 1284 C CA . GLN A 1 160 ? -17.910 -5.037 31.863 1.00 93.69 160 GLN A CA 1
ATOM 1285 C C . GLN A 1 160 ? -18.653 -3.834 31.277 1.00 93.69 160 GLN A C 1
ATOM 1287 O O . GLN A 1 160 ? -18.844 -3.783 30.063 1.00 93.69 160 GLN A O 1
ATOM 1292 N N . LYS A 1 161 ? -18.936 -2.804 32.091 1.00 93.12 161 LYS A N 1
ATOM 1293 C CA . LYS A 1 161 ? -19.539 -1.550 31.604 1.00 93.12 161 LYS A CA 1
ATOM 1294 C C . LYS A 1 161 ? -18.713 -0.896 30.495 1.00 93.12 161 LYS A C 1
ATOM 1296 O O . LYS A 1 161 ? -19.263 -0.441 29.494 1.00 93.12 161 LYS A O 1
ATOM 1301 N N . GLN A 1 162 ? -17.385 -0.863 30.641 1.00 91.69 162 GLN A N 1
ATOM 1302 C CA . GLN A 1 162 ? -16.503 -0.331 29.601 1.00 91.69 162 GLN A CA 1
ATOM 1303 C C . GLN A 1 162 ? -16.567 -1.170 28.314 1.00 91.69 162 GLN A C 1
ATOM 1305 O O . GLN A 1 162 ? -16.619 -0.604 27.221 1.00 91.69 162 GLN A O 1
ATOM 1310 N N . LYS A 1 163 ? -16.574 -2.502 28.427 1.00 92.25 163 LYS A N 1
ATOM 1311 C CA . LYS A 1 163 ? -16.649 -3.425 27.285 1.00 92.25 163 LYS A CA 1
ATOM 1312 C C . LYS A 1 163 ? -17.963 -3.268 26.516 1.00 92.25 163 LYS A C 1
ATOM 1314 O O . LYS A 1 163 ? -17.937 -3.169 25.291 1.00 92.25 163 LYS A O 1
ATOM 1319 N N . GLU A 1 164 ? -19.090 -3.198 27.217 1.00 92.75 164 GLU A N 1
ATOM 1320 C CA . GLU A 1 164 ? -20.415 -2.997 26.618 1.00 92.75 164 GLU A CA 1
ATOM 1321 C C . GLU A 1 164 ? -20.530 -1.638 25.931 1.00 92.75 164 GLU A C 1
ATOM 1323 O O . GLU A 1 164 ? -20.955 -1.569 24.777 1.00 92.75 164 GLU A O 1
ATOM 1328 N N . GLY A 1 165 ? -20.061 -0.571 26.588 1.00 91.56 165 GLY A N 1
ATOM 1329 C CA . GLY A 1 165 ? -20.019 0.765 25.998 1.00 91.56 165 GLY A CA 1
ATOM 1330 C C . GLY A 1 165 ? -19.221 0.788 24.694 1.00 91.56 165 GLY A C 1
ATOM 1331 O O . GLY A 1 165 ? -19.702 1.296 23.683 1.00 91.56 165 GLY A O 1
ATOM 1332 N N . LYS A 1 166 ? -18.037 0.160 24.669 1.00 90.62 166 LYS A N 1
ATOM 1333 C CA . LYS A 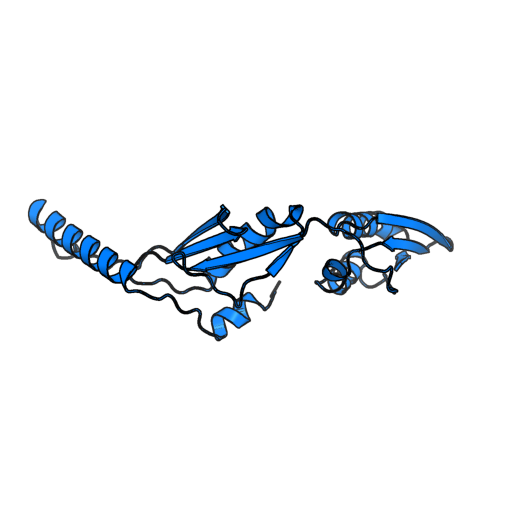1 166 ? -17.227 0.034 23.445 1.00 90.62 166 LYS A CA 1
ATOM 1334 C C . LYS A 1 166 ? -17.908 -0.795 22.361 1.00 90.62 166 LYS A C 1
ATOM 1336 O O . LYS A 1 166 ? -17.849 -0.417 21.194 1.00 90.62 166 LYS A O 1
ATOM 1341 N N . LYS A 1 167 ? -18.578 -1.893 22.726 1.00 89.50 167 LYS A N 1
ATOM 1342 C CA . LYS A 1 167 ? -19.330 -2.726 21.777 1.00 89.50 167 LYS A CA 1
ATOM 1343 C C . LYS A 1 167 ? -20.465 -1.928 21.126 1.00 89.50 167 LYS A C 1
ATOM 1345 O O . LYS A 1 167 ? -20.614 -1.988 19.911 1.00 89.50 167 LYS A O 1
ATOM 1350 N N . ARG A 1 168 ? -21.202 -1.134 21.911 1.00 89.44 168 ARG A N 1
ATOM 1351 C CA . ARG A 1 168 ? -22.265 -0.249 21.410 1.00 89.44 168 ARG A CA 1
ATOM 1352 C C . ARG A 1 168 ? -21.709 0.842 20.494 1.00 89.44 168 ARG A C 1
ATOM 1354 O O . ARG A 1 168 ? -22.236 1.036 19.404 1.00 89.44 168 ARG A O 1
ATOM 1361 N N . MET A 1 169 ? -20.614 1.494 20.895 1.00 88.00 169 MET A N 1
ATOM 1362 C CA . MET A 1 169 ? -19.942 2.501 20.064 1.00 88.00 169 MET A CA 1
ATOM 1363 C C . MET A 1 169 ? -19.442 1.918 18.742 1.00 88.00 169 MET A C 1
ATOM 1365 O O . MET A 1 169 ? -19.561 2.578 17.724 1.00 88.00 169 MET A O 1
ATOM 1369 N N . LYS A 1 170 ? -18.946 0.676 18.723 1.00 85.88 170 LYS A N 1
ATOM 1370 C CA . LYS A 1 170 ? -18.486 0.027 17.488 1.00 85.88 170 LYS A CA 1
ATOM 1371 C C . LYS A 1 170 ? -19.616 -0.250 16.491 1.00 85.88 170 LYS A C 1
ATOM 1373 O O . LYS A 1 170 ? -19.385 -0.156 15.294 1.00 85.88 170 LYS A O 1
ATOM 1378 N N . MET A 1 171 ? -20.810 -0.617 16.964 1.00 81.69 171 MET A N 1
ATOM 1379 C CA . MET A 1 171 ? -21.948 -0.897 16.072 1.00 81.69 171 MET A CA 1
ATOM 1380 C C . MET A 1 171 ? -22.481 0.368 15.397 1.00 81.69 171 MET A C 1
ATOM 1382 O O . MET A 1 171 ? -22.855 0.331 14.232 1.00 81.69 171 MET A O 1
ATOM 1386 N N . ILE A 1 172 ? -22.530 1.474 16.142 1.00 79.06 172 ILE A N 1
ATOM 1387 C CA . ILE A 1 172 ? -23.102 2.745 15.675 1.00 79.06 172 ILE A CA 1
ATOM 1388 C C . ILE A 1 172 ? -22.027 3.616 15.004 1.00 79.06 172 ILE A C 1
ATOM 1390 O O . ILE A 1 172 ? -22.329 4.432 14.139 1.00 79.06 172 ILE A O 1
ATOM 1394 N N . GLY A 1 173 ? -20.765 3.444 15.399 1.00 74.31 173 GLY A N 1
ATOM 1395 C CA . GLY A 1 173 ? -19.643 4.278 14.998 1.00 74.31 173 GLY A CA 1
ATOM 1396 C C . GLY A 1 173 ? -19.328 4.159 13.515 1.00 74.31 173 GLY A C 1
ATOM 1397 O O . GLY A 1 173 ? -18.765 3.160 13.063 1.00 74.31 173 GLY A O 1
ATOM 1398 N N . ASN A 1 174 ? -19.639 5.218 12.772 1.00 76.88 174 ASN A N 1
ATOM 1399 C CA . ASN A 1 174 ? -19.079 5.432 11.450 1.00 76.88 174 ASN A CA 1
ATOM 1400 C C . ASN A 1 174 ? -17.664 5.999 11.602 1.00 76.88 174 ASN A C 1
ATOM 1402 O O . ASN A 1 174 ? -17.439 6.889 12.420 1.00 76.88 174 ASN A O 1
ATOM 1406 N N . VAL A 1 175 ? -16.709 5.466 10.845 1.00 80.44 175 VAL A N 1
ATOM 1407 C CA . VAL A 1 175 ? -15.358 6.028 10.781 1.00 80.44 175 VAL A CA 1
ATOM 1408 C C . VAL A 1 175 ? -15.271 6.764 9.463 1.00 80.44 175 VAL A C 1
ATOM 1410 O O . VAL A 1 175 ? -15.165 6.142 8.411 1.00 80.44 175 VAL A O 1
ATOM 1413 N N . GLU A 1 176 ? -15.374 8.083 9.533 1.00 78.56 176 GLU A N 1
ATOM 1414 C CA . GLU A 1 176 ? -15.153 8.944 8.381 1.00 78.56 176 GLU A CA 1
ATOM 1415 C C . GLU A 1 176 ? -13.663 9.232 8.253 1.00 78.56 176 GLU A C 1
ATOM 1417 O O . GLU A 1 176 ? -12.971 9.449 9.251 1.00 78.56 176 GLU A O 1
ATOM 1422 N N . LEU A 1 177 ? -13.170 9.204 7.018 1.00 81.12 177 LEU A N 1
ATOM 1423 C CA . LEU A 1 177 ? -11.807 9.595 6.705 1.00 81.12 177 LEU A CA 1
ATOM 1424 C C . LEU A 1 177 ? -11.798 11.110 6.453 1.00 81.12 177 LEU A C 1
ATOM 1426 O O . LEU A 1 177 ? -12.417 11.553 5.485 1.00 81.12 177 LEU A O 1
ATOM 1430 N N . PRO A 1 178 ? -11.128 11.922 7.293 1.00 83.38 178 PRO A N 1
ATOM 1431 C CA . PRO A 1 178 ? -11.028 13.354 7.044 1.00 83.38 178 PRO A CA 1
ATOM 1432 C C . PRO A 1 178 ? -10.346 13.632 5.702 1.00 83.38 178 PRO A C 1
ATOM 1434 O O . PRO A 1 178 ? -9.413 12.930 5.318 1.00 83.38 178 PRO A O 1
ATOM 1437 N N . GLN A 1 179 ? -10.734 14.710 5.025 1.00 84.06 179 GLN A N 1
ATOM 1438 C CA . GLN A 1 179 ? -10.160 15.060 3.721 1.00 84.06 179 GLN A CA 1
ATOM 1439 C C . GLN A 1 179 ? -8.636 15.281 3.782 1.00 84.06 179 GLN A C 1
ATOM 1441 O O . GLN A 1 179 ? -7.912 14.856 2.891 1.00 84.06 179 GLN A O 1
ATOM 1446 N N . LYS A 1 180 ? -8.128 15.873 4.874 1.00 83.44 180 LYS A N 1
ATOM 1447 C CA . LYS A 1 180 ? -6.679 16.030 5.104 1.00 83.44 180 LYS A CA 1
ATOM 1448 C C . LYS A 1 180 ? -5.961 14.684 5.158 1.00 83.44 180 LYS A C 1
ATOM 1450 O O . LYS A 1 180 ? -4.982 14.488 4.461 1.00 83.44 180 LYS A O 1
ATOM 1455 N N . ALA A 1 181 ? -6.521 13.741 5.912 1.00 82.69 181 ALA A N 1
ATOM 1456 C CA . ALA A 1 181 ? -6.015 12.379 6.007 1.00 82.69 181 ALA A CA 1
ATOM 1457 C C . ALA A 1 181 ? -6.017 11.663 4.645 1.00 82.69 181 ALA A C 1
ATOM 1459 O O . ALA A 1 181 ? -5.109 10.894 4.350 1.00 82.69 181 ALA A O 1
ATOM 1460 N N . PHE A 1 182 ? -7.015 11.924 3.797 1.00 84.00 182 PHE A N 1
ATOM 1461 C CA . PHE A 1 182 ? -7.024 11.403 2.433 1.00 84.00 182 PHE A CA 1
ATOM 1462 C C . PHE A 1 182 ? -5.867 11.968 1.598 1.00 84.00 182 PHE A C 1
ATOM 1464 O O . PHE A 1 182 ? -5.142 11.193 0.981 1.00 84.00 182 PHE A O 1
ATOM 1471 N N . TYR A 1 183 ? -5.649 13.287 1.612 1.00 83.31 183 TYR A N 1
ATOM 1472 C CA . TYR A 1 183 ? -4.523 13.893 0.892 1.00 83.31 183 TYR A CA 1
ATOM 1473 C C . TYR A 1 183 ? -3.171 13.419 1.429 1.00 83.31 183 TYR A C 1
ATOM 1475 O O . TYR A 1 183 ? -2.330 13.020 0.636 1.00 83.31 183 TYR A O 1
ATOM 1483 N N . ASP A 1 184 ? -3.002 13.352 2.750 1.00 83.12 184 ASP A N 1
ATOM 1484 C CA . ASP A 1 184 ? -1.780 12.839 3.384 1.00 83.12 184 ASP A CA 1
ATOM 1485 C C . ASP A 1 184 ? -1.501 11.372 3.004 1.00 83.12 184 ASP A C 1
ATOM 1487 O O . ASP A 1 184 ? -0.354 10.934 2.956 1.00 83.12 184 ASP A O 1
ATOM 1491 N N . PHE A 1 185 ? -2.551 10.588 2.740 1.00 83.00 185 PHE A N 1
ATOM 1492 C CA . PHE A 1 185 ? -2.420 9.224 2.236 1.00 83.00 185 PHE A CA 1
ATOM 1493 C C . PHE A 1 185 ? -2.071 9.175 0.738 1.00 83.00 185 PHE A C 1
ATOM 1495 O O . PHE A 1 185 ? -1.327 8.290 0.312 1.00 83.00 185 PHE A O 1
ATOM 1502 N N . MET A 1 186 ? -2.605 10.092 -0.069 1.00 80.62 186 MET A N 1
ATOM 1503 C CA . MET A 1 186 ? -2.355 10.137 -1.514 1.00 80.62 186 MET A CA 1
ATOM 1504 C C . MET A 1 186 ? -0.979 10.715 -1.850 1.00 80.62 186 MET A C 1
ATOM 1506 O O . MET A 1 186 ? -0.342 10.238 -2.788 1.00 80.62 186 MET A O 1
ATOM 1510 N N . ASP A 1 187 ? -0.489 11.671 -1.062 1.00 76.12 187 ASP A N 1
ATOM 1511 C CA . ASP A 1 187 ? 0.879 12.165 -1.169 1.00 76.12 187 ASP A CA 1
ATOM 1512 C C . ASP A 1 187 ? 1.843 11.037 -0.781 1.00 76.12 187 ASP A C 1
ATOM 1514 O O . ASP A 1 187 ? 2.035 10.698 0.393 1.00 76.12 187 ASP A O 1
ATOM 1518 N N . LYS A 1 188 ? 2.490 10.439 -1.785 1.00 58.56 188 LYS A N 1
ATOM 1519 C CA . LYS A 1 188 ? 3.736 9.699 -1.580 1.00 58.56 188 LYS A CA 1
ATOM 1520 C C . LYS A 1 188 ? 4.821 10.712 -1.203 1.00 58.56 188 LYS A C 1
ATOM 1522 O O . LYS A 1 188 ? 5.671 11.063 -2.012 1.00 58.56 188 LYS A O 1
ATOM 1527 N N . LYS A 1 189 ? 4.813 11.191 0.041 1.00 41.47 189 LYS A N 1
ATOM 1528 C CA . LYS A 1 189 ? 6.055 11.677 0.643 1.00 41.47 189 LYS A CA 1
ATOM 1529 C C . LYS A 1 189 ? 6.910 10.456 0.946 1.00 41.47 189 LYS A C 1
ATOM 1531 O O . LYS A 1 189 ? 6.699 9.781 1.953 1.00 41.47 189 LYS A O 1
ATOM 1536 N N . THR A 1 190 ? 7.788 10.147 -0.002 1.00 38.66 190 THR A N 1
ATOM 1537 C CA . THR A 1 190 ? 9.042 9.440 0.264 1.00 38.66 190 THR A CA 1
ATOM 1538 C C . THR A 1 190 ? 9.815 10.177 1.353 1.00 38.66 190 THR A C 1
ATOM 1540 O O . THR A 1 190 ? 9.792 11.431 1.342 1.00 38.66 190 THR A O 1
#

pLDDT: mean 89.98, std 7.02, range [38.66, 96.44]